Protein AF-A0A6A3I596-F1 (afdb_monomer_lite)

Structure (mmCIF, N/CA/C/O backbone):
data_AF-A0A6A3I596-F1
#
_entry.id   AF-A0A6A3I596-F1
#
loop_
_atom_site.group_PDB
_atom_site.id
_atom_site.type_symbol
_atom_site.label_atom_id
_atom_site.label_alt_id
_atom_site.label_comp_id
_atom_site.label_asym_id
_atom_site.label_entity_id
_atom_site.label_seq_id
_atom_site.pdbx_PDB_ins_code
_atom_site.Cartn_x
_atom_site.Cartn_y
_atom_site.Cartn_z
_atom_site.occupancy
_atom_site.B_iso_or_equiv
_atom_site.auth_seq_id
_atom_site.auth_comp_id
_atom_site.auth_asym_id
_atom_site.auth_atom_id
_atom_site.pdbx_PDB_model_num
ATOM 1 N N . MET A 1 1 ? -10.493 20.177 -11.481 1.00 39.75 1 MET A N 1
ATOM 2 C CA . MET A 1 1 ? -9.994 21.539 -11.191 1.00 39.75 1 MET A CA 1
ATOM 3 C C . MET A 1 1 ? -8.833 21.394 -10.221 1.00 39.75 1 MET A C 1
ATOM 5 O O . MET A 1 1 ? -8.960 20.540 -9.349 1.00 39.75 1 MET A O 1
ATOM 9 N N . LEU A 1 2 ? -7.766 22.188 -10.396 1.00 19.58 2 LEU A N 1
ATOM 10 C CA . LEU A 1 2 ? -6.350 21.933 -10.043 1.00 19.58 2 LEU A CA 1
ATOM 11 C C . LEU A 1 2 ? -5.710 21.077 -11.149 1.00 19.58 2 LEU A C 1
ATOM 13 O O . LEU A 1 2 ? -6.009 19.893 -11.239 1.00 19.58 2 LEU A O 1
ATOM 17 N N . ASP A 1 3 ? -4.981 21.589 -12.137 1.00 32.84 3 ASP A N 1
ATOM 18 C CA . ASP A 1 3 ? -4.083 22.749 -12.227 1.00 32.84 3 ASP A CA 1
ATOM 19 C C . ASP A 1 3 ? -2.980 22.724 -11.166 1.00 32.84 3 ASP A C 1
ATOM 21 O O . ASP A 1 3 ? -3.210 23.076 -10.010 1.00 32.84 3 ASP A O 1
ATOM 25 N N . ASN A 1 4 ? -1.809 22.215 -11.558 1.00 25.02 4 ASN A N 1
ATOM 26 C CA . ASN A 1 4 ? -0.522 22.675 -11.057 1.00 25.02 4 ASN A CA 1
ATOM 27 C C . ASN A 1 4 ? 0.618 22.179 -11.949 1.00 25.02 4 ASN A C 1
ATOM 29 O O . ASN A 1 4 ? 0.696 21.012 -12.331 1.00 25.02 4 ASN A O 1
ATOM 33 N N . ALA A 1 5 ? 1.463 23.150 -12.270 1.00 28.17 5 ALA A N 1
ATOM 34 C CA . ALA A 1 5 ? 2.497 23.163 -13.277 1.00 28.17 5 ALA A CA 1
ATOM 35 C C . ALA A 1 5 ? 3.575 22.078 -13.134 1.00 28.17 5 ALA A C 1
ATOM 37 O O . ALA A 1 5 ? 4.049 21.744 -12.048 1.00 28.17 5 ALA A O 1
ATOM 38 N N . LEU A 1 6 ? 3.997 21.632 -14.314 1.00 29.61 6 LEU A N 1
ATOM 39 C CA . LEU A 1 6 ? 5.248 20.973 -14.650 1.00 29.61 6 LEU A CA 1
ATOM 40 C C . LEU A 1 6 ? 6.437 21.639 -13.919 1.00 29.61 6 LEU A C 1
ATOM 42 O O . LEU A 1 6 ? 6.770 22.786 -14.203 1.00 29.61 6 LEU A O 1
ATOM 46 N N . TYR A 1 7 ? 7.111 20.922 -13.019 1.00 33.03 7 TYR A N 1
ATOM 47 C CA . TYR A 1 7 ? 8.451 21.291 -12.536 1.00 33.03 7 TYR A CA 1
ATOM 48 C C . TYR A 1 7 ? 9.482 20.278 -13.047 1.00 33.03 7 TYR A C 1
ATOM 50 O O . TYR A 1 7 ? 10.206 19.640 -12.290 1.00 33.03 7 TYR A O 1
ATOM 58 N N . GLY A 1 8 ? 9.565 20.150 -14.371 1.00 32.16 8 GLY A N 1
ATOM 59 C CA . GLY A 1 8 ? 10.804 19.740 -15.022 1.00 32.16 8 GLY A CA 1
ATOM 60 C C . GLY A 1 8 ? 11.649 20.993 -15.223 1.00 32.16 8 GLY A C 1
ATOM 61 O O . GLY A 1 8 ? 11.139 21.990 -15.725 1.00 32.16 8 GLY A O 1
ATOM 62 N N . PHE A 1 9 ? 12.916 20.985 -14.808 1.00 34.12 9 PHE A N 1
ATOM 63 C CA . PHE A 1 9 ? 13.843 22.074 -15.121 1.00 34.12 9 PHE A CA 1
ATOM 64 C C . PHE A 1 9 ? 14.001 22.174 -16.645 1.00 34.12 9 PHE A C 1
ATOM 66 O O . PHE A 1 9 ? 14.855 21.511 -17.231 1.00 34.12 9 PHE A O 1
ATOM 73 N N . THR A 1 10 ? 13.197 23.009 -17.298 1.00 33.25 10 THR A N 1
ATOM 74 C CA . THR A 1 10 ? 13.440 23.438 -18.671 1.00 33.25 10 THR A CA 1
ATOM 75 C C . THR A 1 10 ? 14.688 24.311 -18.658 1.00 33.25 10 THR A C 1
ATOM 77 O O . THR A 1 10 ? 14.681 25.450 -18.190 1.00 33.25 10 THR A O 1
ATOM 80 N N . ARG A 1 11 ? 15.809 23.780 -19.157 1.00 32.94 11 ARG A N 1
ATOM 81 C CA . ARG A 1 11 ? 16.914 24.644 -19.579 1.00 32.94 11 ARG A CA 1
ATOM 82 C C . ARG A 1 11 ? 16.413 25.457 -20.768 1.00 32.94 11 ARG A C 1
ATOM 84 O O . ARG A 1 11 ? 16.289 24.928 -21.866 1.00 32.94 11 ARG A O 1
ATOM 91 N N . ILE A 1 12 ? 16.121 26.733 -20.536 1.00 33.78 12 ILE A N 1
ATOM 92 C CA . ILE A 1 12 ? 15.892 27.702 -21.607 1.00 33.78 12 ILE A CA 1
ATOM 93 C C . ILE A 1 12 ? 17.253 27.941 -22.285 1.00 33.78 12 ILE A C 1
ATOM 95 O O . ILE A 1 12 ? 18.202 28.311 -21.584 1.00 33.78 12 ILE A O 1
ATOM 99 N N . PRO A 1 13 ? 17.404 27.711 -23.603 1.00 33.91 13 PRO A N 1
ATOM 100 C CA . PRO A 1 13 ? 18.637 28.051 -24.304 1.00 33.91 13 PRO A CA 1
ATOM 101 C C . PRO A 1 13 ? 18.866 29.563 -24.233 1.00 33.91 13 PRO A C 1
ATOM 103 O O . PRO A 1 13 ? 17.928 30.342 -24.404 1.00 33.91 13 PRO A O 1
ATOM 106 N N . GLN A 1 14 ? 20.105 29.994 -23.986 1.00 34.47 14 GLN A N 1
ATOM 107 C CA . GLN A 1 14 ? 20.455 31.407 -24.121 1.00 34.47 14 GLN A CA 1
ATOM 108 C C . GLN A 1 14 ? 20.353 31.794 -25.598 1.00 34.47 14 GLN A C 1
ATOM 110 O O . GLN A 1 14 ? 21.086 31.265 -26.431 1.00 34.47 14 GLN A O 1
ATOM 115 N N . LEU A 1 15 ? 19.418 32.689 -25.913 1.00 38.56 15 LEU A N 1
ATOM 116 C CA . LEU A 1 15 ? 19.277 33.268 -27.240 1.00 38.56 15 LEU A CA 1
ATOM 117 C C . LEU A 1 15 ? 20.378 34.325 -27.417 1.00 38.56 15 LEU A C 1
ATOM 119 O O . LEU A 1 15 ? 20.321 35.396 -26.813 1.00 38.56 15 LEU A O 1
ATOM 123 N N . GLU A 1 16 ? 21.402 34.018 -28.210 1.00 38.38 16 GLU A N 1
ATOM 124 C CA . GLU A 1 16 ? 22.318 35.038 -28.715 1.00 38.38 16 GLU A CA 1
ATOM 125 C C . GLU A 1 16 ? 21.589 35.913 -29.747 1.00 38.38 16 GLU A C 1
ATOM 127 O O . GLU A 1 16 ? 21.100 35.413 -30.758 1.00 38.38 16 GLU A O 1
ATOM 132 N N . GLY A 1 17 ? 21.579 37.227 -29.502 1.00 32.94 17 GLY A N 1
ATOM 133 C CA . GLY A 1 17 ? 21.397 38.254 -30.532 1.00 32.94 17 GLY A CA 1
ATOM 134 C C . GLY A 1 17 ? 20.005 38.885 -30.628 1.00 32.94 17 GLY A C 1
ATOM 135 O O . GLY A 1 17 ? 19.199 38.499 -31.466 1.00 32.94 17 GLY A O 1
ATOM 136 N N . ASP A 1 18 ? 19.771 39.939 -29.846 1.00 34.34 18 ASP A N 1
ATOM 137 C CA . ASP A 1 18 ? 18.806 41.003 -30.179 1.00 34.34 18 ASP A CA 1
ATOM 138 C C . ASP A 1 18 ? 19.428 41.898 -31.281 1.00 34.34 18 ASP A C 1
ATOM 140 O O . ASP A 1 18 ? 20.654 42.081 -31.251 1.00 34.34 18 ASP A O 1
ATOM 144 N N . PRO A 1 19 ? 18.670 42.517 -32.220 1.00 45.31 19 PRO A N 1
ATOM 145 C CA . PRO A 1 19 ? 17.751 43.585 -31.812 1.00 45.31 19 PRO A CA 1
ATOM 146 C C . PRO A 1 19 ? 16.490 43.830 -32.689 1.00 45.31 19 PRO A C 1
ATOM 148 O O . PRO A 1 19 ? 16.408 43.469 -33.861 1.00 45.31 19 PRO A O 1
ATOM 151 N N . VAL A 1 20 ? 15.602 44.661 -32.120 1.00 33.94 20 VAL A N 1
ATOM 152 C CA . VAL A 1 20 ? 14.623 45.593 -32.740 1.00 33.94 20 VAL A CA 1
ATOM 153 C C . VAL A 1 20 ? 13.136 45.217 -32.610 1.00 33.94 20 VAL A C 1
ATOM 155 O O . VAL A 1 20 ? 12.498 44.688 -33.514 1.00 33.94 20 VAL A O 1
ATOM 158 N N . LEU A 1 21 ? 12.576 45.649 -31.473 1.00 45.03 21 LEU A N 1
ATOM 159 C CA . LEU A 1 21 ? 11.320 46.405 -31.312 1.00 45.03 21 LEU A CA 1
ATOM 160 C C . LEU A 1 21 ? 10.378 46.469 -32.534 1.00 45.03 21 LEU A C 1
ATOM 162 O O . LEU A 1 21 ? 10.500 47.360 -33.378 1.00 45.03 21 LEU A O 1
ATOM 166 N N . LYS A 1 22 ? 9.316 45.657 -32.509 1.00 30.89 22 LYS A N 1
ATOM 167 C CA . LYS A 1 22 ? 7.981 46.060 -32.982 1.00 30.89 22 LYS A CA 1
ATOM 168 C C . LYS A 1 22 ? 6.923 45.615 -31.969 1.00 30.89 22 LYS A C 1
ATOM 170 O O . LYS A 1 22 ? 6.974 44.507 -31.453 1.00 30.89 22 LYS A O 1
ATOM 175 N N . GLN A 1 23 ? 6.028 46.545 -31.642 1.00 31.97 23 GLN A N 1
ATOM 176 C CA . GLN A 1 23 ? 4.904 46.391 -30.713 1.00 31.97 23 GLN A CA 1
ATOM 177 C C . GLN A 1 23 ? 3.909 45.303 -31.175 1.00 31.97 23 GLN A C 1
ATOM 179 O O . GLN A 1 23 ? 3.868 45.015 -32.371 1.00 31.97 23 GLN A O 1
ATOM 184 N N . PRO A 1 24 ? 3.118 44.713 -30.256 1.00 34.59 24 PRO A N 1
ATOM 185 C CA . PRO A 1 24 ? 2.294 43.539 -30.541 1.00 34.59 24 PRO A CA 1
ATOM 186 C C . PRO A 1 24 ? 0.967 43.892 -31.238 1.00 34.59 24 PRO A C 1
ATOM 188 O O . PRO A 1 24 ? 0.302 44.854 -30.854 1.00 34.59 24 PRO A O 1
ATOM 191 N N . ASP A 1 25 ? 0.567 43.074 -32.217 1.00 32.78 25 ASP A N 1
ATOM 192 C CA . ASP A 1 25 ? -0.811 43.001 -32.726 1.00 32.78 25 ASP A CA 1
ATOM 193 C C . ASP A 1 25 ? -1.730 42.346 -31.668 1.00 32.78 25 ASP A C 1
ATOM 195 O O . ASP A 1 25 ? -1.307 41.397 -31.001 1.00 32.78 25 ASP A O 1
ATOM 199 N N . PRO A 1 26 ? -2.988 42.795 -31.483 1.00 37.16 26 PRO A N 1
ATOM 200 C CA . PRO A 1 26 ? -3.820 42.386 -30.352 1.00 37.16 26 PRO A CA 1
ATOM 201 C C . PRO A 1 26 ? -4.719 41.167 -30.634 1.00 37.16 26 PRO A C 1
ATOM 203 O O . PRO A 1 26 ? -5.813 41.100 -30.085 1.00 37.16 26 PRO A O 1
ATOM 206 N N . GLU A 1 27 ? -4.296 40.200 -31.456 1.00 40.78 27 GLU A N 1
ATOM 207 C CA . GLU A 1 27 ? -5.083 38.975 -31.719 1.00 40.78 27 GLU A CA 1
ATOM 208 C C . GLU A 1 27 ? -4.232 37.698 -31.794 1.00 40.78 27 GLU A C 1
ATOM 210 O O . GLU A 1 27 ? -4.282 36.932 -32.755 1.00 40.78 27 GLU A O 1
ATOM 215 N N . THR A 1 28 ? -3.429 37.408 -30.771 1.00 33.81 28 THR A N 1
ATOM 216 C CA . THR A 1 28 ? -2.857 36.058 -30.637 1.00 33.81 28 THR A CA 1
ATOM 217 C C . THR A 1 28 ? -2.913 35.615 -29.184 1.00 33.81 28 THR A C 1
ATOM 219 O O . THR A 1 28 ? -2.111 36.039 -28.354 1.00 33.81 28 THR A O 1
ATOM 222 N N . SER A 1 29 ? -3.912 34.786 -28.868 1.00 34.47 29 SER A N 1
ATOM 223 C CA . SER A 1 29 ? -3.982 34.048 -27.604 1.00 34.47 29 SER A CA 1
ATOM 224 C C . SER A 1 29 ? -2.664 33.305 -27.347 1.00 34.47 29 SER A C 1
ATOM 226 O O . SER A 1 29 ? -2.142 32.682 -28.272 1.00 34.47 29 SER A O 1
ATOM 228 N N . PRO A 1 30 ? -2.140 33.297 -26.109 1.00 35.84 30 PRO A N 1
ATOM 229 C CA . PRO A 1 30 ? -0.895 32.617 -25.755 1.00 35.84 30 PRO A CA 1
ATOM 230 C C . PRO A 1 30 ? -1.104 31.117 -25.472 1.00 35.84 30 PRO A C 1
ATOM 232 O O . PRO A 1 30 ? -0.365 30.526 -24.690 1.00 35.84 30 PRO A O 1
ATOM 235 N N . ASP A 1 31 ? -2.100 30.493 -26.100 1.00 37.44 31 ASP A N 1
ATOM 236 C CA . ASP A 1 31 ? -2.417 29.079 -25.910 1.00 37.44 31 ASP A CA 1
ATOM 237 C C . ASP A 1 31 ? -1.840 28.270 -27.071 1.00 37.44 31 ASP A C 1
ATOM 239 O O . ASP A 1 31 ? -2.510 27.987 -28.062 1.00 37.44 31 ASP A O 1
ATOM 243 N N . LEU A 1 32 ? -0.567 27.897 -26.958 1.00 39.09 32 LEU A N 1
ATOM 244 C CA . LEU A 1 32 ? 0.044 26.893 -27.829 1.00 39.09 32 LEU A CA 1
ATOM 245 C C . LEU A 1 32 ? 0.627 25.759 -26.985 1.00 39.09 32 LEU A C 1
ATOM 247 O O . LEU A 1 32 ? 1.814 25.455 -27.045 1.00 39.09 32 LEU A O 1
ATOM 251 N N . ILE A 1 33 ? -0.240 25.091 -26.224 1.00 36.66 33 ILE A N 1
ATOM 252 C CA . ILE A 1 33 ? -0.166 23.630 -26.204 1.00 36.66 33 ILE A CA 1
ATOM 253 C C . ILE A 1 33 ? -0.908 23.207 -27.475 1.00 36.66 33 ILE A C 1
ATOM 255 O O . ILE A 1 33 ? -2.115 23.450 -27.559 1.00 36.66 33 ILE A O 1
ATOM 259 N N . PRO A 1 34 ? -0.232 22.649 -28.495 1.00 41.69 34 PRO A N 1
ATOM 260 C CA . PRO A 1 34 ? -0.924 22.103 -29.649 1.00 41.69 34 PRO A CA 1
ATOM 261 C C . PRO A 1 34 ? -1.994 21.121 -29.174 1.00 41.69 34 PRO A C 1
ATOM 263 O O . PRO A 1 34 ? -1.734 20.243 -28.350 1.00 41.69 34 PRO A O 1
ATOM 26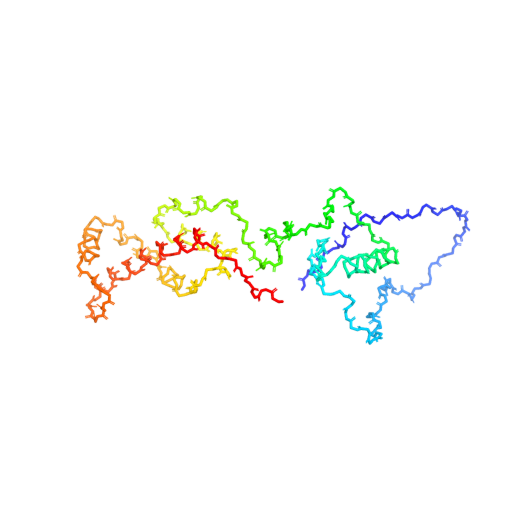6 N N . SER A 1 35 ? -3.209 21.336 -29.669 1.00 45.34 35 SER A N 1
ATOM 267 C CA . SER A 1 35 ? -4.392 20.525 -29.409 1.00 45.34 35 SER A CA 1
ATOM 268 C C . SER A 1 35 ? -4.068 19.063 -29.692 1.00 45.34 35 SER A C 1
ATOM 270 O O . SER A 1 35 ? -3.596 18.777 -30.785 1.00 45.34 35 SER A O 1
ATOM 272 N N . GLU A 1 36 ? -4.317 18.214 -28.693 1.00 47.12 36 GLU A N 1
ATOM 273 C CA . GLU A 1 36 ? -4.322 16.742 -28.674 1.00 47.12 36 GLU A CA 1
ATOM 274 C C . GLU A 1 36 ? -3.316 16.009 -29.595 1.00 47.12 36 GLU A C 1
ATOM 276 O O . GLU A 1 36 ? -3.357 16.146 -30.819 1.00 47.12 36 GLU A O 1
ATOM 281 N N . PRO A 1 37 ? -2.441 15.138 -29.048 1.00 51.31 37 PRO A N 1
ATOM 282 C CA . PRO A 1 37 ? -1.526 14.362 -29.878 1.00 51.31 37 PRO A CA 1
ATOM 283 C C . PRO A 1 37 ? -2.318 13.566 -30.922 1.00 51.31 37 PRO A C 1
ATOM 285 O O . PRO A 1 37 ? -3.263 12.854 -30.584 1.00 51.31 37 PRO A O 1
ATOM 288 N N . LYS A 1 38 ? -1.933 13.700 -32.200 1.00 48.50 38 LYS A N 1
ATOM 289 C CA . LYS A 1 38 ? -2.472 12.875 -33.286 1.00 48.50 38 LYS A CA 1
ATOM 290 C C . LYS A 1 38 ? -2.329 11.410 -32.885 1.00 48.50 38 LYS A C 1
ATOM 292 O O . LYS A 1 38 ? -1.208 10.936 -32.724 1.00 48.50 38 LYS A O 1
ATOM 297 N N . ASP A 1 39 ? -3.457 10.717 -32.757 1.00 48.12 39 ASP A N 1
ATOM 298 C CA . ASP A 1 39 ? -3.482 9.264 -32.627 1.00 48.12 39 ASP A CA 1
ATOM 299 C C . ASP A 1 39 ? -2.923 8.669 -33.925 1.00 48.12 39 ASP A C 1
ATOM 301 O O . ASP A 1 39 ? -3.575 8.664 -34.971 1.00 48.12 39 ASP A O 1
ATOM 305 N N . ASP A 1 40 ? -1.661 8.252 -33.882 1.00 61.50 40 ASP A N 1
ATOM 306 C CA . ASP A 1 40 ? -0.938 7.682 -35.015 1.00 61.50 40 ASP A CA 1
ATOM 307 C C . ASP A 1 40 ? -1.253 6.190 -35.212 1.00 61.50 40 ASP A C 1
ATOM 309 O O . ASP A 1 40 ? -0.601 5.510 -36.011 1.00 61.50 40 ASP A O 1
ATOM 313 N N . GLY A 1 41 ? -2.255 5.667 -34.493 1.00 49.72 41 GLY A N 1
ATOM 314 C CA . GLY A 1 41 ? -2.658 4.267 -34.544 1.00 49.72 41 GLY A CA 1
ATOM 315 C C . GLY A 1 41 ? -1.586 3.314 -34.014 1.00 49.72 41 GLY A C 1
ATOM 316 O O . GLY A 1 41 ? -1.760 2.090 -34.094 1.00 49.72 41 GLY A O 1
ATOM 317 N N . LYS A 1 42 ? -0.476 3.825 -33.460 1.00 52.12 42 LYS A N 1
ATOM 318 C CA . LYS A 1 42 ? 0.494 2.986 -32.766 1.00 52.12 42 LYS A CA 1
ATOM 319 C C . LYS A 1 42 ? -0.120 2.600 -31.431 1.00 52.12 42 LYS A C 1
ATOM 321 O O . LYS A 1 42 ? -0.501 3.440 -30.620 1.00 52.12 42 LYS A O 1
ATOM 326 N N . LYS A 1 43 ? -0.196 1.291 -31.170 1.00 45.81 43 LYS A N 1
ATOM 327 C CA . LYS A 1 43 ? -0.459 0.800 -29.811 1.00 45.81 43 LYS A CA 1
ATOM 328 C C . LYS A 1 43 ? 0.507 1.510 -28.872 1.00 45.81 43 LYS A C 1
ATOM 330 O O . LYS A 1 43 ? 1.686 1.584 -29.216 1.00 45.81 43 LYS A O 1
ATOM 335 N N . SER A 1 44 ? 0.003 1.992 -27.725 1.00 48.16 44 SER A N 1
ATOM 336 C CA . SER A 1 44 ? 0.820 2.615 -26.677 1.00 48.16 44 SER A CA 1
ATOM 337 C C . SER A 1 44 ? 2.160 1.899 -26.610 1.00 48.16 44 SER A C 1
ATOM 339 O O . SER A 1 44 ? 2.212 0.700 -26.320 1.00 48.16 44 SER A O 1
ATOM 341 N N . VAL A 1 45 ? 3.226 2.627 -26.948 1.00 45.16 45 VAL A N 1
ATOM 342 C CA . VAL A 1 45 ? 4.579 2.075 -27.125 1.00 45.16 45 VAL A CA 1
ATOM 343 C C . VAL A 1 45 ? 5.064 1.376 -25.855 1.00 45.16 45 VAL A C 1
ATOM 345 O O . VAL A 1 45 ? 6.022 0.608 -25.852 1.00 45.16 45 VAL A O 1
ATOM 348 N N . LEU A 1 46 ? 4.399 1.657 -24.740 1.00 48.22 46 LEU A N 1
ATOM 349 C CA . LEU A 1 46 ? 4.885 1.368 -23.426 1.00 48.22 46 LEU A CA 1
ATOM 350 C C . LEU A 1 46 ? 3.774 0.658 -22.656 1.00 48.22 46 LEU A C 1
ATOM 352 O O . LEU A 1 46 ? 2.831 1.274 -22.162 1.00 48.22 46 LEU A O 1
ATOM 356 N N . GLY A 1 47 ? 3.953 -0.647 -22.451 1.00 53.22 47 GLY A N 1
ATOM 357 C CA . GLY A 1 47 ? 3.442 -1.326 -21.258 1.00 53.22 47 GLY A CA 1
ATOM 358 C C . GLY A 1 47 ? 4.144 -0.798 -19.998 1.00 53.22 47 GLY A C 1
ATOM 359 O O . GLY A 1 47 ? 4.688 -1.583 -19.228 1.00 53.22 47 GLY A O 1
ATOM 360 N N . ARG A 1 48 ? 4.218 0.532 -19.846 1.00 61.66 48 ARG A N 1
ATOM 361 C CA . ARG A 1 48 ? 4.824 1.245 -18.721 1.00 61.66 48 ARG A CA 1
ATOM 362 C C . ARG A 1 48 ? 3.744 1.674 -17.754 1.00 61.66 48 ARG A C 1
ATOM 364 O O . ARG A 1 48 ? 2.614 1.965 -18.146 1.00 61.66 48 ARG A O 1
ATOM 371 N N . ARG A 1 49 ? 4.138 1.793 -16.496 1.00 65.44 49 ARG A N 1
ATOM 372 C CA . ARG A 1 49 ? 3.350 2.472 -15.471 1.00 65.44 49 ARG A CA 1
ATOM 373 C C . ARG A 1 49 ? 4.090 3.765 -15.153 1.00 65.44 49 ARG A C 1
ATOM 375 O O . ARG A 1 49 ? 5.302 3.740 -14.947 1.00 65.44 49 ARG A O 1
ATOM 382 N N . SER A 1 50 ? 3.379 4.884 -15.205 1.00 64.56 50 SER A N 1
ATOM 383 C CA . SER A 1 50 ? 3.934 6.201 -14.908 1.00 64.56 50 SER A CA 1
ATOM 384 C C . SER A 1 50 ? 3.048 6.900 -13.896 1.00 64.56 50 SER A C 1
ATOM 386 O O . SER A 1 50 ? 1.822 6.841 -14.002 1.00 64.56 50 SER A O 1
ATOM 388 N N . TYR A 1 51 ? 3.672 7.560 -12.931 1.00 70.19 51 TYR A N 1
ATOM 389 C CA . TYR A 1 51 ? 2.994 8.424 -11.981 1.00 70.19 51 TYR A CA 1
ATOM 390 C C . TYR A 1 51 ? 3.814 9.696 -11.850 1.00 70.19 51 TYR A C 1
ATOM 392 O O . TYR A 1 51 ? 4.881 9.686 -11.242 1.00 70.19 51 TYR A O 1
ATOM 400 N N . ILE A 1 52 ? 3.311 10.770 -12.459 1.00 82.19 52 ILE A N 1
ATOM 401 C CA . ILE A 1 52 ? 4.017 12.049 -12.568 1.00 82.19 52 ILE A CA 1
ATOM 402 C C . ILE A 1 52 ? 5.411 11.808 -13.182 1.00 82.19 52 ILE A C 1
ATOM 404 O O . ILE A 1 52 ? 5.486 11.442 -14.355 1.00 82.19 52 ILE A O 1
ATOM 408 N N . ASP A 1 53 ? 6.475 11.924 -12.389 1.00 83.75 53 ASP A N 1
ATOM 409 C CA . ASP A 1 53 ? 7.868 11.829 -12.833 1.00 83.75 53 ASP A CA 1
ATOM 410 C C . ASP A 1 53 ? 8.446 10.404 -12.737 1.00 83.75 53 ASP A C 1
ATOM 412 O O . ASP A 1 53 ? 9.503 10.119 -13.302 1.00 83.75 53 ASP A O 1
ATOM 416 N N . ASP A 1 54 ? 7.769 9.489 -12.036 1.00 83.19 54 ASP A N 1
ATOM 417 C CA . ASP A 1 54 ? 8.272 8.136 -11.805 1.00 83.19 54 ASP A CA 1
ATOM 418 C C . ASP A 1 54 ? 7.828 7.192 -12.929 1.00 83.19 54 ASP A C 1
ATOM 420 O O . ASP A 1 54 ? 6.637 6.893 -13.090 1.00 83.19 54 ASP A O 1
ATOM 4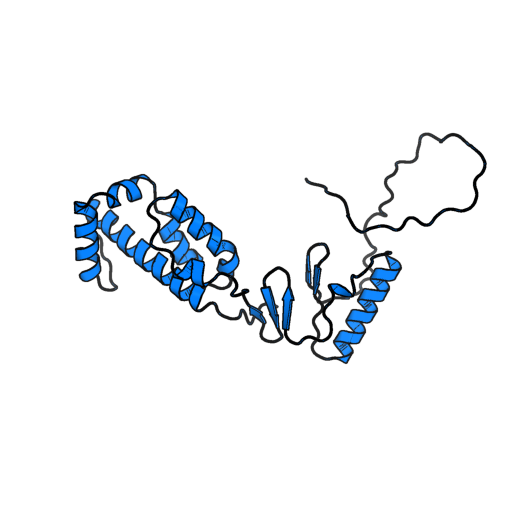24 N N . ILE A 1 55 ? 8.792 6.652 -13.679 1.00 87.19 55 ILE A N 1
ATOM 425 C CA . ILE A 1 55 ? 8.553 5.754 -14.817 1.00 87.19 55 ILE A CA 1
ATOM 426 C C . ILE A 1 55 ? 9.051 4.343 -14.498 1.00 87.19 55 ILE A C 1
ATOM 428 O O . ILE A 1 55 ? 10.223 4.140 -14.192 1.00 87.19 55 ILE A O 1
ATOM 432 N N . LEU A 1 56 ? 8.163 3.355 -14.631 1.00 87.31 56 LEU A N 1
ATOM 433 C CA . LEU A 1 56 ? 8.497 1.937 -14.547 1.00 87.31 56 LEU A CA 1
ATOM 434 C C . LEU A 1 56 ? 8.352 1.273 -15.918 1.00 87.31 56 LEU A C 1
ATOM 436 O O . LEU A 1 56 ? 7.250 1.213 -16.474 1.00 87.31 56 LEU A O 1
ATOM 440 N N . ILE A 1 57 ? 9.452 0.710 -16.419 1.00 85.75 57 ILE A N 1
ATOM 441 C CA . ILE A 1 57 ? 9.475 -0.144 -17.609 1.00 85.75 57 ILE A CA 1
ATOM 442 C C . ILE A 1 57 ? 9.713 -1.586 -17.168 1.00 85.75 57 ILE A C 1
ATOM 444 O O . ILE A 1 57 ? 10.683 -1.883 -16.476 1.00 85.75 57 ILE A O 1
ATOM 448 N N . THR A 1 58 ? 8.841 -2.489 -17.607 1.00 84.06 58 THR A N 1
ATOM 449 C CA . THR A 1 58 ? 9.018 -3.937 -17.458 1.00 84.06 58 THR A CA 1
ATOM 450 C C . THR A 1 58 ? 9.190 -4.581 -18.830 1.00 84.06 58 THR A C 1
ATOM 452 O O . THR A 1 58 ? 8.788 -4.006 -19.844 1.00 84.06 58 THR A O 1
ATOM 455 N N . ALA A 1 59 ? 9.792 -5.765 -18.890 1.00 84.44 59 ALA A N 1
ATOM 456 C CA . ALA A 1 59 ? 9.908 -6.562 -20.107 1.00 84.44 59 ALA A CA 1
ATOM 457 C C . ALA A 1 59 ? 10.088 -8.045 -19.757 1.00 84.44 59 ALA A C 1
ATOM 459 O O . ALA A 1 59 ? 10.495 -8.374 -18.647 1.00 84.44 59 ALA A O 1
ATOM 460 N N . GLU A 1 60 ? 9.788 -8.929 -20.710 1.00 83.31 60 GLU A N 1
ATOM 461 C CA . GLU A 1 60 ? 9.933 -10.386 -20.552 1.00 83.31 60 GLU A CA 1
ATOM 462 C C . GLU A 1 60 ? 11.335 -10.890 -20.936 1.00 83.31 60 GLU A C 1
ATOM 464 O O . GLU A 1 60 ? 11.717 -11.998 -20.572 1.00 83.31 60 GLU A O 1
ATOM 469 N N . SER A 1 61 ? 12.116 -10.077 -21.657 1.00 85.88 61 SER A N 1
ATOM 470 C CA . SER A 1 61 ? 13.504 -10.366 -22.020 1.00 85.88 61 SER A CA 1
ATOM 471 C C . SER A 1 61 ? 14.367 -9.108 -21.950 1.00 85.88 61 SER A C 1
ATOM 473 O O . SER A 1 61 ? 13.856 -7.984 -21.970 1.00 85.88 61 SER A O 1
ATOM 475 N N . TRP A 1 62 ? 15.685 -9.308 -21.900 1.00 86.00 62 TRP A N 1
ATOM 476 C CA . TRP A 1 62 ? 16.664 -8.224 -21.920 1.00 86.00 62 TRP A CA 1
ATOM 477 C C . TRP A 1 62 ? 16.560 -7.375 -23.191 1.00 86.00 62 TRP A C 1
ATOM 479 O O . TRP A 1 62 ? 16.462 -6.156 -23.105 1.00 86.00 62 TRP A O 1
ATOM 489 N N . ASP A 1 63 ? 16.470 -8.012 -24.359 1.00 90.25 63 ASP A N 1
ATOM 490 C CA . ASP A 1 63 ? 16.367 -7.300 -25.638 1.00 90.25 63 ASP A CA 1
ATOM 491 C C . ASP A 1 63 ? 15.087 -6.457 -25.708 1.00 90.25 63 ASP A C 1
ATOM 493 O O . ASP A 1 63 ? 15.101 -5.310 -26.153 1.00 90.25 63 ASP A O 1
ATOM 497 N N . HIS A 1 64 ? 13.967 -6.985 -25.200 1.00 86.25 64 HIS A N 1
ATOM 498 C CA . HIS A 1 64 ? 12.728 -6.216 -25.097 1.00 86.25 64 HIS A CA 1
ATOM 499 C C . HIS A 1 64 ? 12.847 -5.044 -24.117 1.00 86.25 64 HIS A C 1
ATOM 501 O O . HIS A 1 64 ? 12.233 -4.003 -24.357 1.00 86.25 64 HIS A O 1
ATOM 507 N N . LEU A 1 65 ? 13.609 -5.195 -23.030 1.00 86.50 65 LEU A N 1
ATOM 508 C CA . LEU A 1 65 ? 13.871 -4.106 -22.093 1.00 86.50 65 LEU A CA 1
ATOM 509 C C . LEU A 1 65 ? 14.684 -2.999 -22.766 1.00 86.50 65 LEU A C 1
ATOM 511 O O . LEU A 1 65 ? 14.264 -1.847 -22.713 1.00 86.50 65 LEU A O 1
ATOM 515 N N . CYS A 1 66 ? 15.791 -3.348 -23.427 1.00 88.38 66 CYS A N 1
ATOM 516 C CA . CYS A 1 66 ? 16.642 -2.402 -24.151 1.00 88.38 66 CYS A CA 1
ATOM 517 C C . CYS A 1 66 ? 15.843 -1.621 -25.198 1.00 88.38 66 CYS A C 1
ATOM 519 O O . CYS A 1 66 ? 15.818 -0.397 -25.134 1.00 88.38 66 CYS A O 1
ATOM 521 N N . ASN A 1 67 ? 15.079 -2.311 -26.049 1.00 89.00 67 ASN A N 1
ATOM 522 C CA . ASN A 1 67 ? 14.245 -1.663 -27.068 1.00 89.00 67 ASN A CA 1
ATOM 523 C C . ASN A 1 67 ? 13.215 -0.688 -26.462 1.00 89.00 67 ASN A C 1
ATOM 525 O O . ASN A 1 67 ? 12.950 0.376 -27.016 1.00 89.00 67 ASN A O 1
ATOM 529 N N . ARG A 1 68 ? 12.609 -1.035 -25.314 1.00 86.00 68 ARG A N 1
ATOM 530 C CA . ARG A 1 68 ? 11.655 -0.149 -24.616 1.00 86.00 68 ARG A CA 1
ATOM 531 C C . ARG A 1 68 ? 12.339 1.057 -23.979 1.00 86.00 68 ARG A C 1
ATOM 533 O O . ARG A 1 68 ? 11.743 2.129 -23.937 1.00 86.00 68 ARG A O 1
ATOM 540 N N . VAL A 1 69 ? 13.544 0.870 -23.446 1.00 89.00 69 VAL A N 1
ATOM 541 C CA . VAL A 1 69 ? 14.341 1.945 -22.848 1.00 89.00 69 VAL A CA 1
ATOM 542 C C . VAL A 1 69 ? 14.832 2.911 -23.920 1.00 89.00 69 VAL A C 1
ATOM 544 O O . VAL A 1 69 ? 14.697 4.111 -23.724 1.00 89.00 69 VAL A O 1
ATOM 547 N N . GLU A 1 70 ? 15.323 2.414 -25.054 1.00 91.06 70 GLU A N 1
ATOM 548 C CA . GLU A 1 70 ? 15.714 3.246 -26.200 1.00 91.06 70 GLU A CA 1
ATOM 549 C C . GLU A 1 70 ? 14.537 4.100 -26.677 1.00 91.06 70 GLU A C 1
ATOM 551 O O . GLU A 1 70 ? 14.635 5.323 -26.672 1.00 91.06 70 GLU A O 1
ATOM 556 N N . GLY A 1 71 ? 13.372 3.489 -26.920 1.00 89.56 71 GLY A N 1
ATOM 557 C CA . GLY A 1 71 ? 12.179 4.245 -27.307 1.00 89.56 71 GLY A CA 1
ATOM 558 C C . GLY A 1 71 ? 11.700 5.249 -26.247 1.00 89.56 71 GLY A C 1
ATOM 559 O O . GLY A 1 71 ? 11.136 6.283 -26.597 1.00 89.56 71 GLY A O 1
ATOM 560 N N . LEU A 1 72 ? 11.917 4.984 -24.950 1.00 87.38 72 LEU A N 1
ATOM 561 C CA . LEU A 1 72 ? 11.650 5.979 -23.904 1.00 87.38 72 LEU A CA 1
ATOM 562 C C . LEU A 1 72 ? 12.619 7.160 -24.013 1.00 87.38 72 LEU A C 1
ATOM 564 O O . LEU A 1 72 ? 12.182 8.302 -23.900 1.00 87.38 72 LEU A O 1
ATOM 568 N N . LEU A 1 73 ? 13.912 6.890 -24.189 1.00 89.00 73 LEU A N 1
ATOM 569 C CA . LEU A 1 73 ? 14.940 7.923 -24.275 1.00 89.00 73 LEU A CA 1
ATOM 570 C C . LEU A 1 73 ? 14.750 8.803 -25.513 1.00 89.00 73 LEU A C 1
ATOM 572 O O . LEU A 1 73 ? 14.876 10.016 -25.383 1.00 89.00 73 LEU A O 1
ATOM 576 N N . ASP A 1 74 ? 14.359 8.223 -26.648 1.00 91.31 74 ASP A N 1
ATOM 577 C CA . ASP A 1 74 ? 14.046 8.966 -27.875 1.00 91.31 74 ASP A CA 1
ATOM 578 C C . ASP A 1 74 ? 12.894 9.956 -27.655 1.00 91.31 74 ASP A C 1
ATOM 580 O O . ASP A 1 74 ? 12.992 11.128 -28.010 1.00 91.31 74 ASP A O 1
ATOM 584 N N . VAL A 1 75 ? 11.812 9.512 -27.004 1.00 88.38 75 VAL A N 1
ATOM 585 C CA . VAL A 1 75 ? 10.682 10.388 -26.652 1.00 88.38 75 VAL A CA 1
ATOM 586 C C . VAL A 1 75 ? 11.107 11.435 -25.622 1.00 88.38 75 VAL A C 1
ATOM 588 O O . VAL A 1 75 ? 10.678 12.584 -25.686 1.00 88.38 75 VAL A O 1
ATOM 591 N N . CYS A 1 76 ? 11.946 11.074 -24.651 1.00 88.44 76 CYS A N 1
ATOM 592 C CA . CYS A 1 76 ? 12.463 12.052 -23.703 1.00 88.44 76 CYS A CA 1
ATOM 593 C C . CYS A 1 76 ? 13.290 13.136 -24.405 1.00 88.44 76 CYS A C 1
ATOM 595 O O . CYS A 1 76 ? 13.116 14.307 -24.083 1.00 88.44 76 CYS A O 1
ATOM 597 N N . ASP A 1 77 ? 14.127 12.774 -25.374 1.00 90.62 77 ASP A N 1
ATOM 598 C CA . ASP A 1 77 ? 14.912 13.729 -26.159 1.00 90.62 77 ASP A CA 1
ATOM 599 C C . ASP A 1 77 ? 14.011 14.628 -27.023 1.00 90.62 77 ASP A C 1
ATOM 601 O O . ASP A 1 77 ? 14.102 15.854 -26.939 1.00 90.62 77 ASP A O 1
ATOM 605 N N . GLU A 1 78 ? 13.054 14.035 -27.749 1.00 93.00 78 GLU A N 1
ATOM 606 C CA . GLU A 1 78 ? 12.091 14.756 -28.597 1.00 93.00 78 GLU A CA 1
ATOM 607 C C . GLU A 1 78 ? 11.312 15.825 -27.814 1.00 93.00 78 GLU A C 1
ATOM 609 O O . GLU A 1 78 ? 11.101 16.939 -28.296 1.00 93.00 78 GLU A O 1
ATOM 614 N N . TRP A 1 79 ? 10.912 15.500 -26.584 1.00 91.56 79 TRP A N 1
ATOM 615 C CA . TRP A 1 79 ? 10.107 16.376 -25.732 1.00 91.56 79 TRP A CA 1
ATOM 616 C C . TRP A 1 79 ? 10.931 17.155 -24.697 1.00 91.56 79 TRP A C 1
ATOM 618 O O . TRP A 1 79 ? 10.356 17.793 -23.811 1.00 91.56 79 TRP A O 1
ATOM 628 N N . ASN A 1 80 ? 12.265 17.136 -24.803 1.00 91.50 80 ASN A N 1
ATOM 629 C CA . ASN A 1 80 ? 13.195 17.831 -23.907 1.00 91.50 80 ASN A CA 1
ATOM 630 C C . ASN A 1 80 ? 12.993 17.483 -22.411 1.00 91.50 80 ASN A C 1
ATOM 632 O O . ASN A 1 80 ? 13.074 18.336 -21.520 1.00 91.50 80 ASN A O 1
ATOM 636 N N . LEU A 1 81 ? 12.713 16.210 -22.129 1.00 89.31 81 LEU A N 1
ATOM 637 C CA . LEU A 1 81 ? 12.599 15.635 -20.793 1.00 89.31 81 LEU A CA 1
ATOM 638 C C . LEU A 1 81 ? 13.939 15.032 -20.362 1.00 89.31 81 LEU A C 1
ATOM 640 O O . LEU A 1 81 ? 14.546 14.228 -21.061 1.00 89.31 81 LEU A O 1
ATOM 644 N N . SER A 1 82 ? 14.391 15.379 -19.160 1.00 88.75 82 SER A N 1
ATOM 645 C CA . SER A 1 82 ? 15.632 14.843 -18.594 1.00 88.75 82 SER A CA 1
ATOM 646 C C . SER A 1 82 ? 15.359 13.710 -17.608 1.00 88.75 82 SER A C 1
ATOM 648 O O . SER A 1 82 ? 14.561 13.862 -16.685 1.00 88.75 82 SER A O 1
ATOM 650 N N . ILE A 1 83 ? 16.096 12.605 -17.737 1.00 87.81 83 ILE A N 1
ATOM 651 C CA . ILE A 1 83 ? 16.072 11.491 -16.780 1.00 87.81 83 ILE A CA 1
ATOM 652 C C . ILE A 1 83 ? 17.254 11.615 -15.812 1.00 87.81 83 ILE A C 1
ATOM 654 O O . ILE A 1 83 ? 18.409 11.771 -16.209 1.00 87.81 83 ILE A O 1
ATOM 658 N N . SER A 1 84 ? 16.987 11.515 -14.509 1.00 89.94 84 SER A N 1
ATOM 659 C CA . SER A 1 84 ? 18.044 11.517 -13.495 1.00 89.94 84 SER A CA 1
ATOM 660 C C . SER A 1 84 ? 18.753 10.163 -13.445 1.00 89.94 84 SER A C 1
ATOM 662 O O . SER A 1 84 ? 18.237 9.211 -12.862 1.00 89.94 84 SER A O 1
ATOM 664 N N . VAL A 1 85 ? 19.973 10.086 -13.984 1.00 84.00 85 VAL A N 1
ATOM 665 C CA . VAL A 1 85 ? 20.792 8.856 -13.967 1.00 84.00 85 VAL A CA 1
ATOM 666 C C . VAL A 1 85 ? 21.003 8.329 -12.542 1.00 84.00 85 VAL A C 1
ATOM 668 O O . VAL A 1 85 ? 20.904 7.132 -12.309 1.00 84.00 85 VAL A O 1
ATOM 671 N N . VAL A 1 86 ? 21.220 9.224 -11.571 1.00 86.44 86 VAL A N 1
ATOM 672 C CA . VAL A 1 86 ? 21.475 8.867 -10.162 1.00 86.44 86 VAL A CA 1
ATOM 673 C C . VAL A 1 86 ? 20.255 8.233 -9.484 1.00 86.44 86 VAL A C 1
ATOM 675 O O . VAL A 1 86 ? 20.414 7.404 -8.592 1.00 86.44 86 VAL A O 1
ATOM 678 N N . LYS A 1 87 ? 19.040 8.618 -9.890 1.00 84.44 87 LYS A N 1
ATOM 679 C CA . LYS A 1 87 ? 17.782 8.074 -9.349 1.00 84.44 87 LYS A CA 1
ATOM 680 C C . LYS A 1 87 ? 17.231 6.909 -10.177 1.00 84.44 87 LYS A C 1
ATOM 682 O O . LYS A 1 87 ? 16.215 6.332 -9.803 1.00 84.44 87 LYS A O 1
ATOM 687 N N . SER A 1 88 ? 17.873 6.586 -11.298 1.00 86.44 88 SER A N 1
ATOM 688 C CA . SER A 1 88 ? 17.412 5.550 -12.217 1.00 86.44 88 SER A CA 1
ATOM 689 C C . SER A 1 88 ? 18.030 4.202 -11.875 1.00 86.44 88 SER A C 1
ATOM 691 O O . SER A 1 88 ? 19.233 4.087 -11.644 1.00 86.44 88 SER A O 1
ATOM 693 N N . PHE A 1 89 ? 17.202 3.162 -11.895 1.00 86.25 89 PHE A N 1
ATOM 694 C CA . PHE A 1 89 ? 17.617 1.785 -11.665 1.00 86.25 89 PHE A CA 1
ATOM 695 C C . PHE A 1 89 ? 17.318 0.963 -12.914 1.00 86.25 89 PHE A C 1
ATOM 697 O O . PHE A 1 89 ? 16.177 0.902 -13.362 1.00 86.25 89 PHE A O 1
ATOM 704 N N . TRP A 1 90 ? 18.343 0.317 -13.464 1.00 84.56 90 TRP A N 1
ATOM 705 C CA . TRP A 1 90 ? 18.263 -0.395 -14.740 1.00 84.56 90 TRP A CA 1
ATOM 706 C C . TRP A 1 90 ? 18.547 -1.883 -14.546 1.00 84.56 90 TRP A C 1
ATOM 708 O O . TRP A 1 90 ? 19.387 -2.248 -13.720 1.00 84.56 90 TRP A O 1
ATOM 718 N N . GLY A 1 91 ? 17.857 -2.734 -15.311 1.00 83.62 91 GLY A N 1
ATOM 719 C CA . GLY A 1 91 ? 18.141 -4.172 -15.363 1.00 83.62 91 GLY A CA 1
ATOM 720 C C . GLY A 1 91 ? 17.995 -4.901 -14.025 1.00 83.62 91 GLY A C 1
ATOM 721 O O . GLY A 1 91 ? 18.785 -5.789 -13.719 1.00 83.62 91 GLY A O 1
ATOM 722 N N . LYS A 1 92 ? 17.045 -4.482 -13.186 1.00 85.19 92 LYS A N 1
ATOM 723 C CA . LYS A 1 92 ? 16.789 -5.088 -11.877 1.00 85.19 92 LYS A CA 1
ATOM 724 C C . LYS A 1 92 ? 15.610 -6.053 -11.957 1.00 85.19 92 LYS A C 1
ATOM 726 O O . LYS A 1 92 ? 14.555 -5.680 -12.457 1.00 85.19 92 LYS A O 1
ATOM 731 N N . ASP A 1 93 ? 15.762 -7.231 -11.357 1.00 83.00 93 ASP A N 1
ATOM 732 C CA . ASP A 1 93 ? 14.670 -8.209 -11.218 1.00 83.00 93 ASP A CA 1
ATOM 733 C C . ASP A 1 93 ? 13.579 -7.749 -10.233 1.00 83.00 93 ASP A C 1
ATOM 735 O O . ASP A 1 93 ? 12.431 -8.196 -10.299 1.00 83.00 93 ASP A O 1
ATOM 739 N N . GLN A 1 94 ? 13.941 -6.848 -9.311 1.00 83.31 94 GLN A N 1
ATOM 740 C CA . GLN A 1 94 ? 13.040 -6.222 -8.348 1.00 83.31 94 GLN A CA 1
ATOM 741 C C . GLN A 1 94 ? 13.417 -4.751 -8.129 1.00 83.31 94 GLN A C 1
ATOM 743 O O . GLN A 1 94 ? 14.591 -4.431 -7.926 1.00 83.31 94 GLN A O 1
ATOM 748 N N . VAL A 1 95 ? 12.422 -3.860 -8.125 1.00 85.62 95 VAL A N 1
ATOM 749 C CA . VAL A 1 95 ? 12.598 -2.414 -7.890 1.00 85.62 95 VAL A CA 1
ATOM 750 C C . VAL A 1 95 ? 11.565 -1.872 -6.907 1.00 85.62 95 VAL A C 1
ATOM 752 O O . VAL A 1 95 ? 10.438 -2.363 -6.848 1.00 85.62 95 VAL A O 1
ATOM 755 N N . GLU A 1 96 ? 11.934 -0.847 -6.134 1.00 85.25 96 GLU A N 1
ATOM 756 C CA . GLU A 1 96 ? 10.958 -0.049 -5.386 1.00 85.25 96 GLU A CA 1
ATOM 757 C C . GLU A 1 96 ? 10.326 0.989 -6.333 1.00 85.25 96 GLU A C 1
ATOM 759 O O . GLU A 1 96 ? 11.038 1.745 -6.988 1.00 85.25 96 GLU A O 1
ATOM 764 N N . TYR A 1 97 ? 8.995 1.023 -6.418 1.00 83.75 97 TYR A N 1
ATOM 765 C CA . TYR A 1 97 ? 8.227 1.949 -7.252 1.00 83.75 97 TYR A CA 1
ATOM 766 C C . TYR A 1 97 ? 6.951 2.380 -6.519 1.00 83.75 97 TYR A C 1
ATOM 768 O O . TYR A 1 97 ? 6.150 1.533 -6.115 1.00 83.75 97 TYR A O 1
ATOM 776 N N . LEU A 1 98 ? 6.769 3.691 -6.317 1.00 83.44 98 LEU A N 1
ATOM 777 C CA . LEU A 1 98 ? 5.625 4.289 -5.602 1.00 83.44 98 LEU A CA 1
ATOM 778 C C . LEU A 1 98 ? 5.349 3.645 -4.235 1.00 83.44 98 LEU A C 1
ATOM 780 O O . LEU A 1 98 ? 4.214 3.339 -3.872 1.00 83.44 98 LEU A O 1
ATOM 784 N N . GLY A 1 99 ? 6.421 3.387 -3.488 1.00 80.75 99 GLY A N 1
ATOM 785 C CA . GLY A 1 99 ? 6.341 2.760 -2.176 1.00 80.75 99 GLY A CA 1
ATOM 786 C C . GLY A 1 99 ? 6.019 1.267 -2.210 1.00 80.75 99 GLY A C 1
ATOM 787 O O . GLY A 1 99 ? 5.852 0.695 -1.145 1.00 80.75 99 GLY A O 1
ATOM 788 N N . HIS A 1 100 ? 5.952 0.614 -3.369 1.00 82.81 100 HIS A N 1
ATOM 789 C CA . HIS A 1 100 ? 5.790 -0.835 -3.501 1.00 82.81 100 HIS A CA 1
ATOM 790 C C . HIS A 1 100 ? 7.063 -1.490 -4.024 1.00 82.81 100 HIS A C 1
ATOM 792 O O . HIS A 1 100 ? 7.873 -0.840 -4.676 1.00 82.81 100 HIS A O 1
ATOM 798 N N . LYS A 1 101 ? 7.226 -2.789 -3.785 1.00 84.25 101 LYS A N 1
ATOM 799 C CA . LYS A 1 101 ? 8.244 -3.592 -4.462 1.00 84.25 101 LYS A CA 1
ATOM 800 C C . LYS A 1 101 ? 7.606 -4.266 -5.671 1.0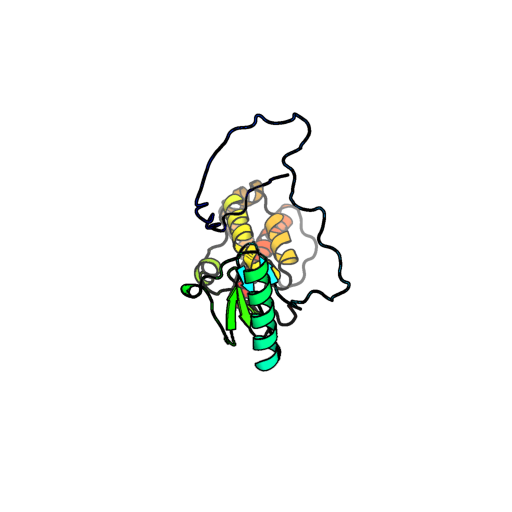0 84.25 101 LYS A C 1
ATOM 802 O O . LYS A 1 101 ? 6.596 -4.951 -5.535 1.00 84.25 101 LYS A O 1
ATOM 807 N N . VAL A 1 102 ? 8.172 -4.059 -6.851 1.00 83.50 102 VAL A N 1
ATOM 808 C CA . VAL A 1 102 ? 7.693 -4.653 -8.102 1.00 83.50 102 VAL A CA 1
ATOM 809 C C . VAL A 1 102 ? 8.715 -5.669 -8.579 1.00 83.50 102 VAL A C 1
ATOM 811 O O . VAL A 1 102 ? 9.898 -5.342 -8.667 1.00 83.50 102 VAL A O 1
ATOM 814 N N . SER A 1 103 ? 8.268 -6.885 -8.881 1.00 84.38 103 SER A N 1
ATOM 815 C CA . SER A 1 103 ? 9.098 -7.950 -9.451 1.00 84.38 103 SER A CA 1
ATOM 816 C C . SER A 1 103 ? 8.325 -8.753 -10.500 1.00 84.38 103 SER A C 1
ATOM 818 O O . SER A 1 103 ? 7.124 -8.554 -10.698 1.00 84.38 103 SER A O 1
ATOM 820 N N . SER A 1 104 ? 8.994 -9.714 -11.140 1.00 79.12 104 SER A N 1
ATOM 821 C CA . SER A 1 104 ? 8.346 -10.705 -12.014 1.00 79.12 104 SER A CA 1
ATOM 822 C C . SER A 1 104 ? 7.281 -11.551 -11.299 1.00 79.12 104 SER A C 1
ATOM 824 O O . SER A 1 104 ? 6.379 -12.077 -11.948 1.00 79.12 104 SER A O 1
ATOM 826 N N . HIS A 1 105 ? 7.346 -11.660 -9.968 1.00 78.19 105 HIS A N 1
ATOM 827 C CA . HIS A 1 105 ? 6.375 -12.401 -9.161 1.00 78.19 105 HIS A CA 1
ATOM 828 C C . HIS A 1 105 ? 5.105 -11.592 -8.865 1.00 78.19 105 HIS A C 1
ATOM 830 O O . HIS A 1 105 ? 4.094 -12.177 -8.468 1.00 78.19 105 HIS A O 1
ATOM 836 N N . GLY A 1 106 ? 5.143 -10.270 -9.053 1.00 77.12 106 GLY A N 1
ATOM 837 C CA . GLY A 1 106 ? 4.009 -9.378 -8.843 1.00 77.12 106 GLY A CA 1
ATOM 838 C C . GLY A 1 106 ? 4.348 -8.136 -8.023 1.00 77.12 106 GLY A C 1
ATOM 839 O O . GLY A 1 106 ? 5.498 -7.698 -7.943 1.00 77.12 106 GLY A O 1
ATOM 840 N N . LEU A 1 107 ? 3.304 -7.551 -7.434 1.00 81.56 107 LEU A N 1
ATOM 841 C CA . LEU A 1 107 ? 3.400 -6.371 -6.581 1.00 81.56 107 LEU A CA 1
ATOM 842 C C . LEU A 1 107 ? 3.439 -6.783 -5.108 1.00 81.56 107 LEU A C 1
ATOM 844 O O . LEU A 1 107 ? 2.568 -7.513 -4.633 1.00 81.56 107 LEU A O 1
ATOM 848 N N . GLU A 1 108 ? 4.402 -6.250 -4.374 1.00 81.75 108 GLU A N 1
ATOM 849 C CA . GLU A 1 108 ? 4.599 -6.471 -2.946 1.00 81.75 108 GLU A CA 1
ATOM 850 C C . GLU A 1 108 ? 4.477 -5.150 -2.180 1.00 81.75 108 GLU A C 1
ATOM 852 O O . GLU A 1 108 ? 4.943 -4.093 -2.623 1.00 81.75 108 GLU A O 1
ATOM 857 N N . ALA A 1 109 ? 3.852 -5.197 -1.005 1.00 79.69 109 ALA A N 1
ATOM 858 C CA . ALA A 1 109 ? 3.880 -4.081 -0.070 1.00 79.69 109 ALA A CA 1
ATOM 859 C C . ALA A 1 109 ? 5.305 -3.895 0.476 1.00 79.69 109 ALA A C 1
ATOM 861 O O . ALA A 1 109 ? 6.025 -4.872 0.696 1.00 79.69 109 ALA A O 1
ATOM 862 N N . ASN A 1 110 ? 5.732 -2.651 0.704 1.00 73.06 110 ASN A N 1
ATOM 863 C CA . ASN A 1 110 ? 7.015 -2.427 1.364 1.00 73.06 110 ASN A CA 1
ATOM 864 C C . ASN A 1 110 ? 6.866 -2.757 2.860 1.00 73.06 110 ASN A C 1
ATOM 866 O O . ASN A 1 110 ? 6.004 -2.169 3.506 1.00 73.06 110 ASN A O 1
ATOM 870 N N . PRO A 1 111 ? 7.674 -3.671 3.430 1.00 64.31 111 PRO A N 1
ATOM 871 C CA . PRO A 1 111 ? 7.531 -4.079 4.828 1.00 64.31 111 PRO A CA 1
ATOM 872 C C . PRO A 1 111 ? 7.993 -3.025 5.844 1.00 64.31 111 PRO A C 1
ATOM 874 O O . PRO A 1 111 ? 7.918 -3.277 7.048 1.00 64.31 111 PRO A O 1
ATOM 877 N N . LYS A 1 112 ? 8.501 -1.870 5.388 1.00 63.62 112 LYS A N 1
ATOM 878 C CA . LYS A 1 112 ? 8.847 -0.747 6.264 1.00 63.62 112 LYS A CA 1
ATOM 879 C C . LYS A 1 112 ? 7.587 -0.368 7.060 1.00 63.62 112 LYS A C 1
ATOM 881 O O . LYS A 1 112 ? 6.575 0.002 6.481 1.00 63.62 112 LYS A O 1
ATOM 886 N N . ASP A 1 113 ? 7.663 -0.535 8.379 1.00 65.19 113 ASP A N 1
ATOM 887 C CA . ASP A 1 113 ? 6.636 -0.194 9.379 1.00 65.19 113 ASP A CA 1
ATOM 888 C C . ASP A 1 113 ? 5.501 -1.208 9.628 1.00 65.19 113 ASP A C 1
ATOM 890 O O . ASP A 1 113 ? 4.540 -0.893 10.335 1.00 65.19 113 ASP A O 1
ATOM 894 N N . LEU A 1 114 ? 5.616 -2.460 9.161 1.00 75.88 114 LEU A N 1
ATOM 895 C CA . LEU A 1 114 ? 4.624 -3.496 9.502 1.00 75.88 114 LEU A CA 1
ATOM 896 C C . LEU A 1 114 ? 4.587 -3.820 11.005 1.00 75.88 114 LEU A C 1
ATOM 898 O O . LEU A 1 114 ? 3.501 -3.978 11.560 1.00 75.88 114 LEU A O 1
ATOM 902 N N . SER A 1 115 ? 5.742 -3.863 11.679 1.00 75.69 115 SER A N 1
ATOM 903 C CA . SER A 1 115 ? 5.819 -4.156 13.121 1.00 75.69 115 SER A CA 1
ATOM 904 C C . SER A 1 115 ? 5.044 -3.139 13.963 1.00 75.69 115 SER A C 1
ATOM 906 O O . SER A 1 115 ? 4.305 -3.500 14.876 1.00 75.69 115 SER A O 1
ATOM 908 N N . ALA A 1 116 ? 5.128 -1.859 13.591 1.00 81.56 116 ALA A N 1
ATOM 909 C CA . ALA A 1 116 ? 4.394 -0.794 14.258 1.00 81.56 116 ALA A CA 1
ATOM 910 C C . ALA A 1 116 ? 2.873 -1.000 14.172 1.00 81.56 116 ALA A C 1
ATOM 912 O O . ALA A 1 116 ? 2.169 -0.639 15.106 1.00 81.56 116 ALA A O 1
ATOM 913 N N . LEU A 1 117 ? 2.357 -1.610 13.097 1.00 82.38 117 LEU A N 1
ATOM 914 C CA . LEU A 1 117 ? 0.934 -1.939 12.955 1.00 82.38 117 LEU A CA 1
ATOM 915 C C . LEU A 1 117 ? 0.552 -3.228 13.697 1.00 82.38 117 LEU A C 1
ATOM 917 O O . LEU A 1 117 ? -0.528 -3.302 14.293 1.00 82.38 117 LEU A O 1
ATOM 921 N N . THR A 1 118 ? 1.424 -4.239 13.691 1.00 84.00 118 THR A N 1
ATOM 922 C CA . THR A 1 118 ? 1.168 -5.537 14.339 1.00 84.00 118 THR A CA 1
ATOM 923 C C . THR A 1 118 ? 1.278 -5.489 15.858 1.00 84.00 118 THR A C 1
ATOM 925 O O . THR A 1 118 ? 0.703 -6.347 16.528 1.00 84.00 118 THR A O 1
ATOM 928 N N . ASP A 1 119 ? 1.917 -4.470 16.424 1.00 87.25 119 ASP A N 1
ATOM 929 C CA . ASP A 1 119 ? 2.089 -4.347 17.876 1.00 87.25 119 ASP A CA 1
ATOM 930 C C . ASP A 1 119 ? 1.044 -3.422 18.524 1.00 87.25 119 ASP A C 1
ATOM 932 O O . ASP A 1 119 ? 0.908 -3.392 19.748 1.00 87.25 119 ASP A O 1
ATOM 936 N N . LEU A 1 120 ? 0.228 -2.720 17.725 1.00 89.25 120 LEU A N 1
ATOM 937 C CA . LEU A 1 120 ? -0.784 -1.796 18.246 1.00 89.25 120 LEU A CA 1
ATOM 938 C C . LEU A 1 120 ? -1.826 -2.507 19.126 1.00 89.25 120 LEU A C 1
ATOM 940 O O . LEU A 1 120 ? -2.431 -3.494 18.688 1.00 89.25 120 LEU A O 1
ATOM 944 N N . PRO A 1 121 ? -2.109 -2.004 20.341 1.00 91.44 121 PRO A N 1
ATOM 945 C CA . PRO A 1 121 ? -3.227 -2.499 21.131 1.00 91.44 121 PRO A CA 1
ATOM 946 C C . PRO A 1 121 ? -4.556 -2.127 20.464 1.00 91.44 121 PRO A C 1
ATOM 948 O O . PRO A 1 121 ? -4.620 -1.237 19.613 1.00 91.44 121 PRO A O 1
ATOM 951 N N . PHE A 1 122 ? -5.640 -2.786 20.881 1.00 91.06 122 PHE A N 1
ATOM 952 C CA . PHE A 1 122 ? -6.975 -2.421 20.414 1.00 91.06 122 PHE A CA 1
ATOM 953 C C . PHE A 1 122 ? -7.263 -0.937 20.741 1.00 91.06 122 PHE A C 1
ATOM 955 O O . PHE A 1 122 ? -7.073 -0.531 21.893 1.00 91.06 122 PHE A O 1
ATOM 962 N N . PRO A 1 123 ? -7.712 -0.119 19.770 1.00 92.00 123 PRO A N 1
ATOM 963 C CA . PRO A 1 123 ? -7.934 1.308 19.972 1.00 92.00 123 PRO A CA 1
ATOM 964 C C . PRO A 1 123 ? -8.904 1.609 21.120 1.00 92.00 123 PRO A C 1
ATOM 966 O O . PRO A 1 123 ? -9.974 1.017 21.211 1.00 92.00 123 PRO A O 1
ATOM 969 N N . GLY A 1 124 ? -8.556 2.568 21.983 1.00 89.88 124 GLY A N 1
ATOM 970 C CA . GLY A 1 124 ? -9.405 2.988 23.110 1.00 89.88 124 GLY A CA 1
ATOM 971 C C . GLY A 1 124 ? -10.459 4.046 22.762 1.00 89.88 124 GLY A C 1
ATOM 972 O O . GLY A 1 124 ? -11.247 4.434 23.620 1.00 89.88 124 GLY A O 1
ATOM 973 N N . SER A 1 125 ? -10.469 4.553 21.527 1.00 92.12 125 SER A N 1
ATOM 974 C CA . SER A 1 125 ? -11.390 5.600 21.078 1.00 92.12 125 SER A CA 1
ATOM 975 C C . SER A 1 125 ? -11.723 5.461 19.595 1.00 92.12 125 SER A C 1
ATOM 977 O O . SER A 1 125 ? -10.958 4.868 18.829 1.00 92.12 125 SER A O 1
ATOM 979 N N . LEU A 1 126 ? -12.835 6.073 19.172 1.00 92.62 126 LEU A N 1
ATOM 980 C CA . LEU A 1 126 ? -13.238 6.092 17.763 1.00 92.62 126 LEU A CA 1
ATOM 981 C C . LEU A 1 126 ? -12.174 6.758 16.882 1.00 92.62 126 LEU A C 1
ATOM 983 O O . LEU A 1 126 ? -11.838 6.238 15.824 1.00 92.62 126 LEU A O 1
ATOM 987 N N . ARG A 1 127 ? -11.584 7.862 17.351 1.00 92.88 127 ARG A N 1
ATOM 988 C CA . ARG A 1 127 ? -10.501 8.554 16.642 1.00 92.88 127 ARG A CA 1
ATOM 989 C C . ARG A 1 127 ? -9.279 7.654 16.447 1.00 92.88 127 ARG A C 1
ATOM 991 O O . ARG A 1 127 ? -8.713 7.622 15.360 1.00 92.88 127 ARG A O 1
ATOM 998 N N . ALA A 1 128 ? -8.882 6.910 17.481 1.00 93.06 128 ALA A N 1
ATOM 999 C CA . ALA A 1 128 ? -7.773 5.964 17.374 1.00 93.06 128 ALA A CA 1
ATOM 1000 C C . ALA A 1 128 ? -8.109 4.807 16.413 1.00 93.06 128 ALA A C 1
ATOM 1002 O O . ALA A 1 128 ? -7.254 4.400 15.630 1.00 93.06 128 ALA A O 1
ATOM 1003 N N . MET A 1 129 ? -9.360 4.332 16.407 1.00 94.44 129 MET A N 1
ATOM 1004 C CA . MET A 1 129 ? -9.829 3.311 15.462 1.00 94.44 129 MET A CA 1
ATOM 1005 C C . MET A 1 129 ? -9.795 3.802 14.011 1.00 94.44 129 MET A C 1
ATOM 1007 O O . MET A 1 129 ? -9.292 3.108 13.132 1.00 94.44 129 MET A O 1
ATOM 1011 N N . GLN A 1 130 ? -10.268 5.020 13.754 1.00 93.19 130 GLN A N 1
ATOM 1012 C CA . GLN A 1 130 ? -10.206 5.635 12.427 1.00 93.19 130 GLN A CA 1
ATOM 1013 C C . GLN A 1 130 ? -8.760 5.851 11.971 1.00 93.19 130 GLN A C 1
ATOM 1015 O O . GLN A 1 130 ? -8.446 5.601 10.811 1.00 93.19 130 GLN A O 1
ATOM 1020 N N . SER A 1 131 ? -7.872 6.256 12.884 1.00 92.62 131 SER A N 1
ATOM 1021 C CA . SER A 1 131 ? -6.442 6.387 12.599 1.00 92.62 131 SER A CA 1
ATOM 1022 C C . SER A 1 131 ? -5.813 5.049 12.203 1.00 92.62 131 SER A C 1
ATOM 1024 O O . SER A 1 131 ? -5.042 5.013 11.249 1.00 92.62 131 SER A O 1
ATOM 1026 N N . PHE A 1 132 ? -6.162 3.960 12.896 1.00 91.75 132 PHE A N 1
ATOM 1027 C CA . PHE A 1 132 ? -5.719 2.607 12.553 1.00 91.75 132 PHE A CA 1
ATOM 1028 C C . PHE A 1 132 ? -6.246 2.156 11.183 1.00 91.75 132 PHE A C 1
ATOM 1030 O O . PHE A 1 132 ? -5.490 1.660 10.354 1.00 91.75 132 PHE A O 1
ATOM 1037 N N . LEU A 1 133 ? -7.535 2.361 10.896 1.00 92.19 133 LEU A N 1
ATOM 1038 C CA . LEU A 1 133 ? -8.098 2.016 9.585 1.00 92.19 133 LEU A CA 1
ATOM 1039 C C . LEU A 1 133 ? -7.458 2.840 8.459 1.00 92.19 133 LEU A C 1
ATOM 1041 O O . LEU A 1 133 ? -7.153 2.297 7.398 1.00 92.19 133 LEU A O 1
ATOM 1045 N N . GLY A 1 134 ? -7.190 4.123 8.712 1.00 90.94 134 GLY A N 1
ATOM 1046 C CA . GLY A 1 134 ? -6.484 5.006 7.788 1.00 90.94 134 GLY A CA 1
ATOM 1047 C C . GLY A 1 134 ? -5.060 4.537 7.487 1.00 90.94 134 GLY A C 1
ATOM 1048 O O . GLY A 1 134 ? -4.661 4.530 6.323 1.00 90.94 134 GLY A O 1
ATOM 1049 N N . SER A 1 135 ? -4.311 4.074 8.495 1.00 87.88 135 SER A N 1
ATOM 1050 C CA . SER A 1 135 ? -2.957 3.542 8.284 1.00 87.88 135 SER A CA 1
ATOM 1051 C C . SER A 1 135 ? -2.950 2.221 7.508 1.00 87.88 135 SER A C 1
ATOM 1053 O O . SER A 1 135 ? -1.984 1.925 6.809 1.00 87.88 135 SER A O 1
ATOM 1055 N N . LEU A 1 136 ? -4.041 1.451 7.560 1.00 87.75 136 LEU A N 1
ATOM 1056 C CA . LEU A 1 136 ? -4.205 0.241 6.752 1.00 87.75 136 LEU A CA 1
ATOM 1057 C C . LEU A 1 136 ? -4.594 0.504 5.293 1.00 87.75 136 LEU A C 1
ATOM 1059 O O . LEU A 1 136 ? -4.534 -0.424 4.489 1.00 87.75 136 LEU A O 1
ATOM 1063 N N . ASN A 1 137 ? -4.957 1.732 4.913 1.00 85.62 137 ASN A N 1
ATOM 1064 C CA . ASN A 1 137 ? -5.450 2.013 3.562 1.00 85.62 137 ASN A CA 1
ATOM 1065 C C . ASN A 1 137 ? -4.426 1.647 2.469 1.00 85.62 137 ASN A C 1
ATOM 1067 O O . ASN A 1 137 ? -4.795 1.074 1.447 1.00 85.62 137 ASN A O 1
ATOM 1071 N N . TYR A 1 138 ? -3.131 1.880 2.716 1.00 83.06 138 TYR A N 1
ATOM 1072 C CA . TYR A 1 138 ? -2.046 1.460 1.816 1.00 83.06 138 TYR A CA 1
ATOM 1073 C C . TYR A 1 138 ? -1.987 -0.073 1.626 1.00 83.06 138 TYR A C 1
ATOM 1075 O O . TYR A 1 138 ? -1.721 -0.558 0.523 1.00 83.06 138 TYR A O 1
ATOM 1083 N N . TYR A 1 139 ? -2.282 -0.833 2.685 1.00 83.50 139 TYR A N 1
ATOM 1084 C CA . TYR A 1 139 ? -2.233 -2.298 2.709 1.00 83.50 139 TYR A CA 1
ATOM 1085 C C . TYR A 1 139 ? -3.545 -2.964 2.273 1.00 83.50 139 TYR A C 1
ATOM 1087 O O . TYR A 1 139 ? -3.548 -4.154 1.970 1.00 83.50 139 TYR A O 1
ATOM 1095 N N . SER A 1 140 ? -4.649 -2.214 2.207 1.00 85.81 140 SER A N 1
ATOM 1096 C CA . SER A 1 140 ? -6.005 -2.726 1.949 1.00 85.81 140 SER A CA 1
ATOM 1097 C C . SER A 1 140 ? -6.090 -3.660 0.737 1.00 85.81 140 SER A C 1
ATOM 1099 O O . SER A 1 140 ? -6.692 -4.725 0.826 1.00 85.81 140 SER A O 1
ATOM 1101 N N . LYS A 1 141 ? -5.413 -3.318 -0.367 1.00 83.31 141 LYS A N 1
ATOM 1102 C CA . LYS A 1 141 ? -5.382 -4.121 -1.604 1.00 83.31 141 LYS A CA 1
ATOM 1103 C C . LYS A 1 141 ? -4.663 -5.466 -1.476 1.00 83.31 141 LYS A C 1
ATOM 1105 O O . LYS A 1 141 ? -4.847 -6.324 -2.331 1.00 83.31 141 LYS A O 1
ATOM 1110 N N . PHE A 1 142 ? -3.833 -5.640 -0.452 1.00 82.19 142 PHE A N 1
ATOM 1111 C CA . PHE A 1 142 ? -3.106 -6.880 -0.192 1.00 82.19 142 PHE A CA 1
ATOM 1112 C C . PHE A 1 142 ? -3.800 -7.759 0.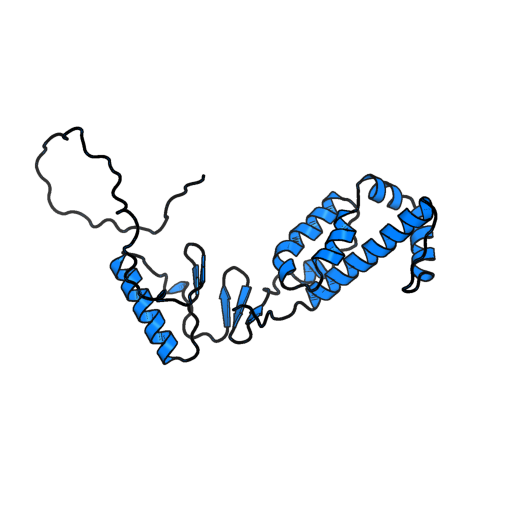858 1.00 82.19 142 PHE A C 1
ATOM 1114 O O . PHE A 1 142 ? -3.465 -8.930 1.005 1.00 82.19 142 PHE A O 1
ATOM 1121 N N . ILE A 1 143 ? -4.768 -7.213 1.593 1.00 85.56 143 ILE A N 1
ATOM 1122 C CA . ILE A 1 143 ? -5.486 -7.924 2.646 1.00 85.56 143 ILE A CA 1
ATOM 1123 C C . ILE A 1 143 ? -6.776 -8.487 2.051 1.00 85.56 143 ILE A C 1
ATOM 1125 O O . ILE A 1 143 ? -7.736 -7.766 1.783 1.00 85.56 143 ILE A O 1
ATOM 1129 N N . GLU A 1 144 ? -6.821 -9.801 1.876 1.00 85.81 144 GLU A N 1
ATOM 1130 C CA . GLU A 1 144 ? -8.050 -10.492 1.490 1.00 85.81 144 GLU A CA 1
ATOM 1131 C C . GLU A 1 144 ? -9.149 -10.269 2.542 1.00 85.81 144 GLU A C 1
ATOM 1133 O O . GLU A 1 144 ? -8.898 -10.369 3.750 1.00 85.81 144 GLU A O 1
ATOM 1138 N N . ASP A 1 145 ? -10.366 -9.986 2.076 1.00 89.75 145 ASP A N 1
ATOM 1139 C CA . ASP A 1 145 ? -11.539 -9.644 2.889 1.00 89.75 145 ASP A CA 1
ATOM 1140 C C . ASP A 1 145 ? -11.383 -8.376 3.740 1.00 89.75 145 ASP A C 1
ATOM 1142 O O . ASP A 1 145 ? -12.134 -8.180 4.698 1.00 89.75 145 ASP A O 1
ATOM 1146 N N . TYR A 1 146 ? -10.446 -7.479 3.398 1.00 90.56 146 TYR A N 1
ATOM 1147 C CA . TYR A 1 146 ? -10.241 -6.222 4.130 1.00 90.56 146 TYR A CA 1
ATOM 1148 C C . TYR A 1 146 ? -11.554 -5.488 4.408 1.00 90.56 146 TYR A C 1
ATOM 1150 O O . TYR A 1 146 ? -11.812 -5.096 5.542 1.00 90.56 146 TYR A O 1
ATOM 1158 N N . ALA A 1 147 ? -12.404 -5.349 3.386 1.00 91.56 147 ALA A N 1
ATOM 1159 C CA . ALA A 1 147 ? -13.676 -4.645 3.495 1.00 91.56 147 ALA A CA 1
ATOM 1160 C C . ALA A 1 147 ? -14.616 -5.276 4.536 1.00 91.56 147 ALA A C 1
ATOM 1162 O O . ALA A 1 147 ? -15.296 -4.543 5.248 1.00 91.56 147 ALA A O 1
ATOM 1163 N N . ILE A 1 148 ? -14.618 -6.608 4.670 1.00 92.38 148 ILE A N 1
ATOM 1164 C CA . ILE A 1 148 ? -15.457 -7.327 5.638 1.00 92.38 148 ILE A CA 1
ATOM 1165 C C . ILE A 1 148 ? -15.005 -6.988 7.059 1.00 92.38 148 ILE A C 1
ATOM 1167 O O . ILE A 1 148 ? -15.811 -6.559 7.884 1.00 92.38 148 ILE A O 1
ATOM 1171 N N . TYR A 1 149 ? -13.706 -7.109 7.341 1.00 92.94 149 TYR A N 1
ATOM 1172 C CA . TYR A 1 149 ? -13.180 -6.791 8.670 1.00 92.94 149 TYR A CA 1
ATOM 1173 C C . TYR A 1 149 ? -13.269 -5.294 8.987 1.00 92.94 149 TYR A C 1
ATOM 1175 O O . TYR A 1 149 ? -13.612 -4.916 10.107 1.00 92.94 149 TYR A O 1
ATOM 1183 N N . ALA A 1 150 ? -12.980 -4.433 8.009 1.00 92.75 150 ALA A N 1
ATOM 1184 C CA . ALA A 1 150 ? -13.045 -2.987 8.172 1.00 92.75 150 ALA A CA 1
ATOM 1185 C C . ALA A 1 150 ? -14.483 -2.516 8.427 1.00 92.75 150 ALA A C 1
ATOM 1187 O O . ALA A 1 150 ? -14.681 -1.658 9.284 1.00 92.75 150 ALA A O 1
ATOM 1188 N N . ALA A 1 151 ? -15.487 -3.102 7.764 1.00 93.44 151 ALA A N 1
ATOM 1189 C CA . ALA A 1 151 ? -16.897 -2.777 7.987 1.00 93.44 151 ALA A CA 1
ATOM 1190 C C . ALA A 1 151 ? -17.304 -2.971 9.456 1.00 93.44 151 ALA A C 1
ATOM 1192 O O . ALA A 1 151 ? -17.876 -2.060 10.055 1.00 93.44 151 ALA A O 1
ATOM 1193 N N . VAL A 1 152 ? -16.907 -4.092 10.073 1.00 93.62 152 VAL A N 1
ATOM 1194 C CA . VAL A 1 152 ? -17.165 -4.357 11.502 1.00 93.62 152 VAL A CA 1
ATOM 1195 C C . VAL A 1 152 ? -16.567 -3.261 12.393 1.00 93.62 152 VAL A C 1
ATOM 1197 O O . VAL A 1 152 ? -17.166 -2.868 13.394 1.00 93.62 152 VAL A O 1
ATOM 1200 N N . LEU A 1 153 ? -15.391 -2.742 12.034 1.00 93.25 153 LEU A N 1
ATOM 1201 C CA . LEU A 1 153 ? -14.720 -1.683 12.788 1.00 93.25 153 LEU A CA 1
ATOM 1202 C C . LEU A 1 153 ? -15.319 -0.292 12.524 1.00 93.25 153 LEU A C 1
ATOM 1204 O O . LEU A 1 153 ? -15.379 0.522 13.447 1.00 93.25 153 LEU A O 1
ATOM 1208 N N . TYR A 1 154 ? -15.811 -0.025 11.311 1.00 92.75 154 TYR A N 1
ATOM 1209 C CA . TYR A 1 154 ? -16.521 1.213 10.972 1.00 92.75 154 TYR A CA 1
ATOM 1210 C C . TYR A 1 154 ? -17.882 1.334 11.670 1.00 92.75 154 TYR A C 1
ATOM 1212 O O . TYR A 1 154 ? -18.345 2.447 11.915 1.00 92.75 154 TYR A O 1
ATOM 1220 N N . GLU A 1 155 ? -18.515 0.219 12.039 1.00 91.25 155 GLU A N 1
ATOM 1221 C CA . GLU A 1 155 ? -19.773 0.224 12.797 1.00 91.25 155 GLU A CA 1
ATOM 1222 C C . GLU A 1 155 ? -19.631 0.705 14.252 1.00 91.25 155 GLU A C 1
ATOM 1224 O O . GLU A 1 155 ? -20.642 0.936 14.939 1.00 91.25 155 GLU A O 1
ATOM 1229 N N . LEU A 1 156 ? -18.400 0.829 14.753 1.00 89.94 156 LEU A N 1
ATOM 1230 C CA . LEU A 1 156 ? -18.138 1.327 16.096 1.00 89.94 156 LEU A CA 1
ATOM 1231 C C . LEU A 1 156 ? -18.431 2.828 16.183 1.00 89.94 156 LEU A C 1
ATOM 1233 O O . LEU A 1 156 ? -18.105 3.614 15.300 1.00 89.94 156 LEU A O 1
ATOM 1237 N N . ARG A 1 157 ? -19.038 3.240 17.297 1.00 90.12 157 ARG A N 1
ATOM 1238 C CA . ARG A 1 157 ? -19.418 4.636 17.567 1.00 90.12 157 ARG A CA 1
ATOM 1239 C C . ARG A 1 157 ? -18.847 5.085 18.903 1.00 90.12 157 ARG A C 1
ATOM 1241 O O . ARG A 1 157 ? -18.587 4.248 19.767 1.00 90.12 157 ARG A O 1
ATOM 1248 N N . GLU A 1 158 ? -18.730 6.394 19.115 1.00 87.56 158 GLU A N 1
ATOM 1249 C CA . GLU A 1 158 ? -18.206 6.959 20.372 1.00 87.56 158 GLU A CA 1
ATOM 1250 C C . GLU A 1 158 ? -18.939 6.440 21.613 1.00 87.56 158 GLU A C 1
ATOM 1252 O O . GLU A 1 158 ? -18.305 6.051 22.592 1.00 87.56 158 GLU A O 1
ATOM 1257 N N . VAL A 1 159 ? -20.271 6.331 21.539 1.00 85.50 159 VAL A N 1
ATOM 1258 C CA . VAL A 1 159 ? -21.106 5.767 22.614 1.00 85.50 159 VAL A CA 1
ATOM 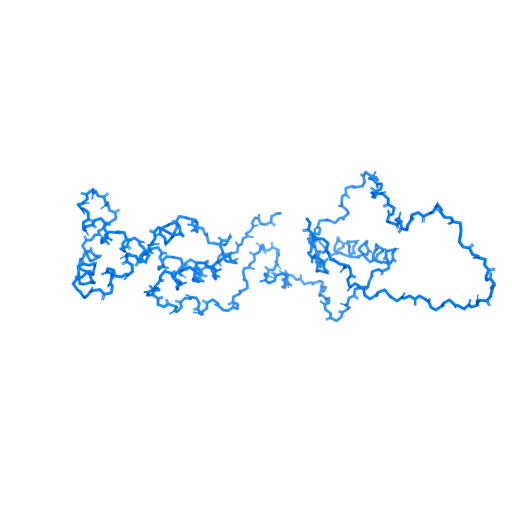1259 C C . VAL A 1 159 ? -20.716 4.336 22.979 1.00 85.50 159 VAL A C 1
ATOM 1261 O O . VAL A 1 159 ? -20.767 3.956 24.146 1.00 85.50 159 VAL A O 1
ATOM 1264 N N . GLY A 1 160 ? -20.283 3.547 21.995 1.00 83.50 160 GLY A N 1
ATOM 1265 C CA . GLY A 1 160 ? -19.800 2.197 22.228 1.00 83.50 160 GLY A CA 1
ATOM 1266 C C . GLY A 1 160 ? -18.477 2.209 22.992 1.00 83.50 160 GLY A C 1
ATOM 1267 O O . GLY A 1 160 ? -18.323 1.455 23.951 1.00 83.50 160 GLY A O 1
ATOM 1268 N N . PHE A 1 161 ? -17.526 3.052 22.580 1.00 85.38 161 PHE A N 1
ATOM 1269 C CA . PHE A 1 161 ? -16.233 3.164 23.263 1.00 85.38 161 PHE A CA 1
ATOM 1270 C C . PHE A 1 161 ? -16.407 3.636 24.711 1.00 85.38 161 PHE A C 1
ATOM 1272 O O . PHE A 1 161 ? -15.788 3.085 25.618 1.00 85.38 161 PHE A O 1
ATOM 1279 N N . ALA A 1 162 ? -17.315 4.586 24.953 1.00 83.62 162 ALA A N 1
ATOM 1280 C CA . ALA A 1 162 ? -17.657 5.030 26.302 1.00 83.62 162 ALA A CA 1
ATOM 1281 C C . ALA A 1 162 ? -18.257 3.901 27.164 1.00 83.62 162 ALA A C 1
ATOM 1283 O O . ALA A 1 162 ? -17.967 3.816 28.358 1.00 83.62 162 ALA A O 1
ATOM 1284 N N . ALA A 1 163 ? -19.068 3.017 26.571 1.00 81.94 163 ALA A N 1
ATOM 1285 C CA . ALA A 1 163 ? -19.626 1.859 27.267 1.00 81.94 163 ALA A CA 1
ATOM 1286 C C . ALA A 1 163 ? -18.549 0.823 27.637 1.00 81.94 163 ALA A C 1
ATOM 1288 O O . ALA A 1 163 ? -18.568 0.316 28.755 1.00 81.94 163 ALA A O 1
ATOM 1289 N N . MET A 1 164 ? -17.577 0.555 26.756 1.00 77.25 164 MET A N 1
ATOM 1290 C CA . MET A 1 164 ? -16.478 -0.382 27.045 1.00 77.25 164 MET A CA 1
ATOM 1291 C C . MET A 1 164 ? -15.529 0.073 28.148 1.00 77.25 164 MET A C 1
ATOM 1293 O O . MET A 1 164 ? -14.945 -0.767 28.831 1.00 77.25 164 MET A O 1
ATOM 1297 N N . SER A 1 165 ? -15.354 1.382 28.334 1.00 77.69 165 SER A N 1
ATOM 1298 C CA . SER A 1 165 ? -14.498 1.909 29.402 1.00 77.69 165 SER A CA 1
ATOM 1299 C C . SER A 1 165 ? -15.016 1.563 30.804 1.00 77.69 165 SER A C 1
ATOM 1301 O O . SER A 1 165 ? -14.280 1.708 31.780 1.00 77.69 165 SER A O 1
ATOM 1303 N N . LYS A 1 166 ? -16.263 1.084 30.929 1.00 82.75 166 LYS A N 1
ATOM 1304 C CA . LYS A 1 166 ? -16.832 0.635 32.200 1.00 82.75 166 LYS A CA 1
ATOM 1305 C C . LYS A 1 166 ? -16.324 -0.770 32.568 1.00 82.75 166 LYS A C 1
ATOM 1307 O O . LYS A 1 166 ? -16.413 -1.688 31.749 1.00 82.75 166 LYS A O 1
ATOM 1312 N N . PRO A 1 167 ? -15.863 -0.986 33.814 1.00 81.00 167 PRO A N 1
ATOM 1313 C CA . PRO A 1 167 ? -15.294 -2.266 34.239 1.00 81.00 167 PRO A CA 1
ATOM 1314 C C . PRO A 1 167 ? -16.297 -3.427 34.164 1.00 81.00 167 PRO A C 1
ATOM 1316 O O . PRO A 1 167 ? -15.928 -4.529 33.772 1.00 81.00 167 PRO A O 1
ATOM 1319 N N . GLU A 1 168 ? -17.575 -3.178 34.456 1.00 81.25 168 GLU A N 1
ATOM 1320 C CA . GLU A 1 168 ? -18.648 -4.183 34.381 1.00 81.25 168 GLU A CA 1
ATOM 1321 C C . GLU A 1 168 ? -18.836 -4.733 32.961 1.00 81.25 168 GLU A C 1
ATOM 1323 O O . GLU A 1 168 ? -18.927 -5.943 32.755 1.00 81.25 168 GLU A O 1
ATOM 1328 N N . THR A 1 169 ? -18.855 -3.842 31.967 1.00 77.81 169 THR A N 1
ATOM 1329 C CA . THR A 1 169 ? -18.984 -4.203 30.551 1.00 77.81 169 THR A CA 1
ATOM 1330 C C . THR A 1 169 ? -17.762 -4.985 30.077 1.00 77.81 169 THR A C 1
ATOM 1332 O O . THR A 1 169 ? -17.904 -5.992 29.387 1.00 77.81 169 THR A O 1
ATOM 1335 N N . ARG A 1 170 ? -16.558 -4.587 30.508 1.00 75.00 170 ARG A N 1
ATOM 1336 C CA . ARG A 1 170 ? -15.315 -5.289 30.165 1.00 75.00 170 ARG A CA 1
ATOM 1337 C C . ARG A 1 170 ? -15.305 -6.732 30.677 1.00 75.00 170 ARG A C 1
ATOM 1339 O O . ARG A 1 170 ? -14.994 -7.640 29.909 1.00 75.00 170 ARG A O 1
ATOM 1346 N N . SER A 1 171 ? -15.698 -6.947 31.933 1.00 78.81 171 SER A N 1
ATOM 1347 C CA . SER A 1 171 ? -15.789 -8.290 32.521 1.00 78.81 171 SER A CA 1
ATOM 1348 C C . SER A 1 171 ? -16.820 -9.165 31.802 1.00 78.81 171 SER A C 1
ATOM 1350 O O . SER A 1 171 ? -16.570 -10.344 31.556 1.00 78.81 171 SER A O 1
ATOM 1352 N N . ARG A 1 172 ? -17.962 -8.590 31.403 1.00 79.00 172 ARG A N 1
ATOM 1353 C CA . ARG A 1 172 ? -18.994 -9.302 30.633 1.00 79.00 172 ARG A CA 1
ATOM 1354 C C . ARG A 1 172 ? -18.504 -9.738 29.255 1.00 79.00 172 ARG A C 1
ATOM 1356 O O . ARG A 1 172 ? -18.676 -10.902 28.906 1.00 79.00 172 ARG A O 1
ATOM 1363 N N . ILE A 1 173 ? -17.867 -8.833 28.508 1.00 76.88 173 ILE A N 1
ATOM 1364 C CA . ILE A 1 173 ? -17.305 -9.132 27.182 1.00 76.88 173 ILE A CA 1
ATOM 1365 C C . ILE A 1 173 ? -16.254 -10.240 27.287 1.00 76.88 173 ILE A C 1
ATOM 1367 O O . ILE A 1 173 ? -16.257 -11.154 26.470 1.00 76.88 173 ILE A O 1
ATOM 1371 N N . GLN A 1 174 ? -15.386 -10.198 28.302 1.00 77.19 174 GLN A N 1
ATOM 1372 C CA . GLN A 1 174 ? -14.340 -11.206 28.484 1.00 77.19 174 GLN A CA 1
ATOM 1373 C C . GLN A 1 174 ? -14.915 -12.598 28.787 1.00 77.19 174 GLN A C 1
ATOM 1375 O O . GLN A 1 174 ? -14.464 -13.585 28.208 1.00 77.19 174 GLN A O 1
ATOM 1380 N N . ASN A 1 175 ? -15.947 -12.675 29.631 1.00 77.69 175 ASN A N 1
ATOM 1381 C CA . ASN A 1 175 ? -16.636 -13.933 29.929 1.00 77.69 175 ASN A CA 1
ATOM 1382 C C . ASN A 1 175 ? -17.392 -14.477 28.707 1.00 77.69 175 ASN A C 1
ATOM 1384 O O . ASN A 1 175 ? -17.362 -15.676 28.447 1.00 77.69 175 ASN A O 1
ATOM 1388 N N . LEU A 1 176 ? -18.046 -13.600 27.940 1.00 75.56 176 LEU A N 1
ATOM 1389 C CA . LEU A 1 176 ? -18.786 -13.988 26.740 1.00 75.56 176 LEU A CA 1
ATOM 1390 C C . LEU A 1 176 ? -17.843 -14.427 25.609 1.00 75.56 176 LEU A C 1
ATOM 1392 O O . LEU A 1 176 ? -18.119 -15.414 24.936 1.00 75.56 176 LEU A O 1
ATOM 1396 N N . ALA A 1 177 ? -16.699 -13.762 25.441 1.00 73.38 177 ALA A N 1
ATOM 1397 C CA . ALA A 1 177 ? -15.677 -14.148 24.468 1.00 73.38 177 ALA A CA 1
ATOM 1398 C C . ALA A 1 177 ? -15.107 -15.552 24.733 1.00 73.38 177 ALA A C 1
ATOM 1400 O O . ALA A 1 177 ? -14.752 -16.249 23.790 1.00 73.38 177 ALA A O 1
ATOM 1401 N N . ALA A 1 178 ? -15.047 -15.980 25.998 1.00 74.31 178 ALA A N 1
ATOM 1402 C CA . ALA A 1 178 ? -14.642 -17.337 26.362 1.00 74.31 178 ALA A CA 1
ATOM 1403 C C . ALA A 1 178 ? -15.729 -18.396 26.083 1.00 74.31 178 ALA A C 1
ATOM 1405 O O . ALA A 1 178 ? -15.413 -19.580 26.007 1.00 74.31 178 ALA A O 1
ATOM 1406 N N . ALA A 1 179 ? -16.994 -17.982 25.949 1.00 68.88 179 ALA A N 1
ATOM 1407 C CA . ALA A 1 179 ? -18.148 -18.871 25.804 1.00 68.88 179 ALA A CA 1
ATOM 1408 C C . ALA A 1 179 ? -18.663 -19.003 24.357 1.00 68.88 179 ALA A C 1
ATOM 1410 O O . ALA A 1 179 ? -19.268 -20.018 24.021 1.00 68.88 179 ALA A O 1
ATOM 1411 N N . VAL A 1 180 ? -18.454 -17.995 23.504 1.00 63.91 180 VAL A N 1
ATOM 1412 C CA . VAL A 1 180 ? -18.976 -17.969 22.126 1.00 63.91 180 VAL A CA 1
ATOM 1413 C C . VAL A 1 180 ? -18.019 -18.694 21.165 1.00 63.91 180 VAL A C 1
ATOM 1415 O O . VAL A 1 180 ? -16.964 -18.168 20.812 1.00 63.91 180 VAL A O 1
ATOM 1418 N N . GLY A 1 181 ? -18.409 -19.902 20.739 1.00 60.28 181 GLY A N 1
ATOM 1419 C CA . GLY A 1 181 ? -17.941 -20.555 19.504 1.00 60.28 181 GLY A CA 1
ATOM 1420 C C . GLY A 1 181 ? -18.624 -19.978 18.249 1.00 60.28 181 GLY A C 1
ATOM 1421 O O . GLY A 1 181 ? -19.461 -19.092 18.368 1.00 60.28 181 GLY A O 1
ATOM 1422 N N . ASP A 1 182 ? -18.252 -20.449 17.051 1.00 47.88 182 ASP A N 1
ATOM 1423 C CA . ASP A 1 182 ? -18.466 -19.777 15.744 1.00 47.88 182 ASP A CA 1
ATOM 1424 C C . ASP A 1 182 ? -19.927 -19.573 15.263 1.00 47.88 182 ASP A C 1
ATOM 1426 O O . ASP A 1 182 ? -20.128 -18.935 14.232 1.00 47.88 182 ASP A O 1
ATOM 1430 N N . ASP A 1 183 ? -20.946 -20.007 16.006 1.00 48.69 183 ASP A N 1
ATOM 1431 C CA . ASP A 1 183 ? -22.359 -19.845 15.634 1.00 48.69 183 ASP A CA 1
ATOM 1432 C C . ASP A 1 183 ? -23.046 -18.776 16.502 1.00 48.69 183 ASP A C 1
ATOM 1434 O O . ASP A 1 183 ? -22.997 -18.826 17.733 1.00 48.69 183 ASP A O 1
ATOM 1438 N N . VAL A 1 184 ? -23.696 -17.785 15.873 1.00 50.66 184 VAL A N 1
ATOM 1439 C CA . VAL A 1 184 ? -24.377 -16.684 16.580 1.00 50.66 184 VAL A CA 1
ATOM 1440 C C . VAL A 1 184 ? -25.857 -16.616 16.204 1.00 50.66 184 VAL A C 1
ATOM 1442 O O . VAL A 1 184 ? -26.194 -16.150 15.118 1.00 50.66 184 VAL A O 1
ATOM 1445 N N . GLU A 1 185 ? -26.724 -16.991 17.148 1.00 43.56 185 GLU A N 1
ATOM 1446 C CA . GLU A 1 185 ? -28.159 -16.670 17.153 1.00 43.56 185 GLU A CA 1
ATOM 1447 C C . GLU A 1 185 ? -28.487 -15.502 18.106 1.00 43.56 185 GLU A C 1
ATOM 1449 O O . GLU A 1 185 ? -27.732 -15.177 19.026 1.00 43.56 185 GLU A O 1
ATOM 1454 N N . GLU A 1 186 ? -29.611 -14.839 17.817 1.00 47.56 186 GLU A N 1
ATOM 1455 C CA . GLU A 1 186 ? -30.098 -13.573 18.381 1.00 47.56 186 GLU A CA 1
ATOM 1456 C C . GLU A 1 186 ? -30.085 -13.483 19.916 1.00 47.56 186 GLU A C 1
ATOM 1458 O O . GLU A 1 186 ? -30.653 -14.308 20.629 1.00 47.56 186 GLU A O 1
ATOM 1463 N N . ALA A 1 187 ? -29.517 -12.386 20.430 1.00 50.12 187 ALA A N 1
ATOM 1464 C CA . ALA A 1 187 ? -29.502 -12.045 21.850 1.00 50.12 187 ALA A CA 1
ATOM 1465 C C . ALA A 1 187 ? -29.923 -10.579 22.072 1.00 50.12 187 ALA A C 1
ATOM 1467 O O . ALA A 1 187 ? -29.687 -9.717 21.229 1.00 50.12 187 ALA A O 1
ATOM 1468 N N . GLY A 1 188 ? -30.546 -10.282 23.220 1.00 58.72 188 GLY A N 1
ATOM 1469 C CA . GLY A 1 188 ? -31.119 -8.960 23.525 1.00 58.72 188 GLY A CA 1
ATOM 1470 C C . GLY A 1 188 ? -30.115 -7.792 23.512 1.00 58.72 188 GLY A C 1
ATOM 1471 O O . GLY A 1 188 ? -28.912 -7.994 23.619 1.00 58.72 188 GLY A O 1
ATOM 1472 N N . LYS A 1 189 ? -30.610 -6.542 23.464 1.00 58.72 189 LYS A N 1
ATOM 1473 C CA . LYS A 1 189 ? -29.833 -5.296 23.221 1.00 58.72 189 LYS A CA 1
ATOM 1474 C C . LYS A 1 189 ? -28.483 -5.170 23.949 1.00 58.72 189 LYS A C 1
ATOM 1476 O O . LYS A 1 189 ? -27.529 -4.636 23.393 1.00 58.72 189 LYS A O 1
ATOM 1481 N N . SER A 1 190 ? -28.390 -5.615 25.206 1.00 63.47 190 SER A N 1
ATOM 1482 C CA . SER A 1 190 ? -27.131 -5.556 25.964 1.00 63.47 190 SER A CA 1
ATOM 1483 C C . SER A 1 190 ? -26.144 -6.658 25.568 1.00 63.47 190 SER A C 1
ATOM 1485 O O . SER A 1 190 ? -24.948 -6.405 25.586 1.00 63.47 190 SER A O 1
ATOM 1487 N N . ALA A 1 191 ? -26.633 -7.844 25.207 1.00 70.75 191 ALA A N 1
ATOM 1488 C CA . ALA A 1 191 ? -25.822 -8.932 24.671 1.00 70.75 191 ALA A CA 1
ATOM 1489 C C . ALA A 1 191 ? -25.409 -8.651 23.217 1.00 70.75 191 ALA A C 1
ATOM 1491 O O . ALA A 1 191 ? -24.289 -8.957 22.833 1.00 70.75 191 ALA A O 1
ATOM 1492 N N . GLU A 1 192 ? -26.257 -7.984 22.431 1.00 74.19 192 GLU A N 1
ATOM 1493 C CA . GLU A 1 192 ? -25.935 -7.548 21.067 1.00 74.19 192 GLU A CA 1
ATOM 1494 C C . GLU A 1 192 ? -24.754 -6.560 21.033 1.00 74.19 192 GLU A C 1
ATOM 1496 O O . GLU A 1 192 ? -23.853 -6.675 20.198 1.00 74.19 192 GLU A O 1
ATOM 1501 N N . ALA A 1 193 ? -24.712 -5.613 21.978 1.00 73.69 193 ALA A N 1
ATOM 1502 C CA . ALA A 1 193 ? -23.580 -4.703 22.136 1.00 73.69 193 ALA A CA 1
ATOM 1503 C C . ALA A 1 193 ? -22.291 -5.452 22.520 1.00 73.69 193 ALA A C 1
ATOM 1505 O O . ALA A 1 193 ? -21.237 -5.178 21.946 1.00 73.69 193 ALA A O 1
ATOM 1506 N N . ASP A 1 194 ? -22.379 -6.417 23.439 1.00 78.88 194 ASP A N 1
ATOM 1507 C CA . ASP A 1 194 ? -21.239 -7.243 23.854 1.00 78.88 194 ASP A CA 1
ATOM 1508 C C . ASP A 1 194 ? -20.724 -8.106 22.678 1.00 78.88 194 ASP A C 1
ATOM 1510 O O . ASP A 1 194 ? -19.521 -8.145 22.413 1.00 78.88 194 ASP A O 1
ATOM 1514 N N . LEU A 1 195 ? -21.625 -8.710 21.891 1.00 81.75 195 LEU A N 1
ATOM 1515 C CA . LEU A 1 195 ? -21.298 -9.471 20.677 1.00 81.75 195 LEU A CA 1
ATOM 1516 C C . LEU A 1 195 ? -20.627 -8.603 19.606 1.00 81.75 195 LEU A C 1
ATOM 1518 O O . LEU A 1 195 ? -19.661 -9.037 18.975 1.00 81.75 195 LEU A O 1
ATOM 1522 N N . ARG A 1 196 ? -21.091 -7.362 19.412 1.00 86.12 196 ARG A N 1
ATOM 1523 C CA . ARG A 1 196 ? -20.454 -6.401 18.497 1.00 86.12 196 ARG A CA 1
ATOM 1524 C C . ARG A 1 196 ? -18.996 -6.146 18.888 1.00 86.12 196 ARG A C 1
ATOM 1526 O O . ARG A 1 196 ? -18.134 -6.104 18.013 1.00 86.12 196 ARG A O 1
ATOM 1533 N N . TRP A 1 197 ? -18.706 -6.026 20.182 1.00 86.38 197 TRP A N 1
ATOM 1534 C CA . TRP A 1 197 ? -17.339 -5.829 20.673 1.00 86.38 197 TRP A CA 1
ATOM 1535 C C . TRP A 1 197 ? -16.444 -7.042 20.473 1.00 86.38 197 TRP A C 1
ATOM 1537 O O . TRP A 1 197 ? -15.292 -6.885 20.065 1.00 86.38 197 TRP A O 1
ATOM 1547 N N . ILE A 1 198 ? -16.979 -8.243 20.684 1.00 87.62 198 ILE A N 1
ATOM 1548 C CA . ILE A 1 198 ? -16.262 -9.492 20.401 1.00 87.62 198 ILE A CA 1
ATOM 1549 C C . ILE A 1 198 ? -15.926 -9.578 18.909 1.00 87.62 198 ILE A C 1
ATOM 1551 O O . ILE A 1 198 ? -14.771 -9.811 18.544 1.00 87.62 198 ILE A O 1
ATOM 1555 N N . ARG A 1 199 ? -16.903 -9.306 18.034 1.00 90.06 199 ARG A N 1
ATOM 1556 C CA . ARG A 1 199 ? -16.699 -9.270 16.575 1.00 90.06 199 ARG A CA 1
ATOM 1557 C C . ARG A 1 199 ? -15.656 -8.226 16.174 1.00 90.06 199 ARG A C 1
ATOM 1559 O O . ARG A 1 199 ? -14.804 -8.516 15.333 1.00 90.06 199 ARG A O 1
ATOM 1566 N N . ALA A 1 200 ? -15.676 -7.047 16.794 1.00 91.75 200 ALA A N 1
ATOM 1567 C CA . ALA A 1 200 ? -14.696 -5.995 16.544 1.00 91.75 200 ALA A CA 1
ATOM 1568 C C . ALA A 1 200 ? -13.280 -6.399 16.978 1.00 91.75 200 ALA A C 1
ATOM 1570 O O . ALA A 1 200 ? -12.341 -6.228 16.203 1.00 91.75 200 ALA A O 1
ATOM 1571 N N . GLN A 1 201 ? -13.105 -6.988 18.165 1.00 90.44 201 GLN A N 1
ATOM 1572 C CA . GLN A 1 201 ? -11.797 -7.487 18.609 1.00 90.44 201 GLN A CA 1
ATOM 1573 C C . GLN A 1 201 ? -11.275 -8.612 17.709 1.00 90.44 201 GLN A C 1
ATOM 1575 O O . GLN A 1 201 ? -10.105 -8.585 17.325 1.00 90.44 201 GLN A O 1
ATOM 1580 N N . LYS A 1 202 ? -12.139 -9.559 17.314 1.00 91.44 202 LYS A N 1
ATOM 1581 C CA . LYS A 1 202 ? -11.785 -10.634 16.371 1.00 91.44 202 LYS A CA 1
ATOM 1582 C C . LYS A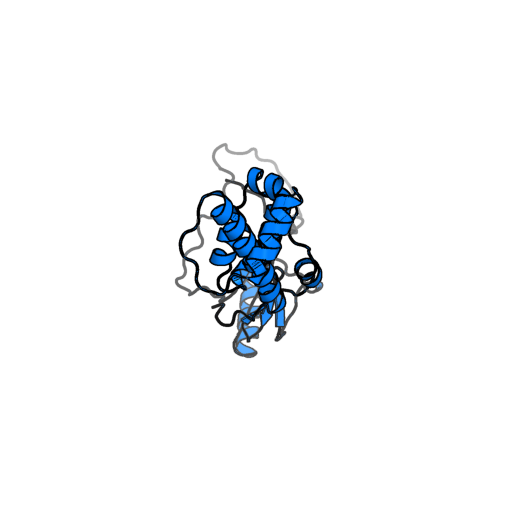 1 202 ? -11.343 -10.051 15.024 1.00 91.44 202 LYS A C 1
ATOM 1584 O O . LYS A 1 202 ? -10.287 -10.424 14.521 1.00 91.44 202 LYS A O 1
ATOM 1589 N N . SER A 1 203 ? -12.093 -9.085 14.489 1.00 93.00 203 SER A N 1
ATOM 1590 C CA . SER A 1 203 ? -11.779 -8.418 13.214 1.00 93.00 203 SER A CA 1
ATOM 1591 C C . SER A 1 203 ? -10.475 -7.624 13.280 1.00 93.00 203 SER A C 1
ATOM 1593 O O . SER A 1 203 ? -9.651 -7.720 12.375 1.00 93.00 203 SER A O 1
ATOM 1595 N N . PHE A 1 204 ? -10.243 -6.891 14.372 1.00 93.31 204 PHE A N 1
ATOM 1596 C CA . PHE A 1 204 ? -8.999 -6.156 14.603 1.00 93.31 204 PHE A CA 1
ATOM 1597 C C . PHE A 1 204 ? -7.783 -7.090 14.646 1.00 93.31 204 PHE A C 1
ATOM 1599 O O . PHE A 1 204 ? -6.805 -6.861 13.936 1.00 93.31 204 PHE A O 1
ATOM 1606 N N . SER A 1 205 ? -7.860 -8.177 15.418 1.00 91.38 205 SER A N 1
ATOM 1607 C CA . SER A 1 205 ? -6.790 -9.178 15.484 1.00 91.38 205 SER A CA 1
ATOM 1608 C C . SER A 1 205 ? -6.549 -9.842 14.129 1.00 91.38 205 SER A C 1
ATOM 1610 O O . SER A 1 205 ? -5.397 -10.002 13.728 1.00 91.38 205 SER A O 1
ATOM 1612 N N . LYS A 1 206 ? -7.617 -10.156 13.382 1.00 92.06 206 LYS A N 1
ATOM 1613 C CA . LYS A 1 206 ? -7.500 -10.766 12.054 1.00 92.06 206 LYS A CA 1
ATOM 1614 C C . LYS A 1 206 ? -6.862 -9.826 11.033 1.00 92.06 206 LYS A C 1
ATOM 1616 O O . LYS A 1 206 ? -6.022 -10.269 10.256 1.00 92.06 206 LYS A O 1
ATOM 1621 N N . LEU A 1 207 ? -7.195 -8.534 11.059 1.00 91.31 207 LEU A N 1
ATOM 1622 C CA . LEU A 1 207 ? -6.534 -7.535 10.215 1.00 91.31 207 LEU A CA 1
ATOM 1623 C C . LEU A 1 207 ? -5.042 -7.439 10.525 1.00 91.31 207 LEU A C 1
ATOM 1625 O O . LEU A 1 207 ? -4.239 -7.435 9.599 1.00 91.31 207 LEU A O 1
ATOM 1629 N N . LYS A 1 208 ? -4.656 -7.419 11.805 1.00 90.19 208 LYS A N 1
ATOM 1630 C CA . LYS A 1 208 ? -3.240 -7.398 12.197 1.00 90.19 208 LYS A CA 1
ATOM 1631 C C . LYS A 1 208 ? -2.486 -8.640 11.721 1.00 90.19 208 LYS A C 1
ATOM 1633 O O . LYS A 1 208 ? -1.385 -8.515 11.198 1.00 90.19 208 LYS A O 1
ATOM 1638 N N . GLU A 1 209 ? -3.090 -9.817 11.861 1.00 89.56 209 GLU A N 1
ATOM 1639 C CA . GLU A 1 209 ? -2.534 -11.080 11.363 1.00 89.56 209 GLU A CA 1
ATOM 1640 C C . GLU A 1 209 ? -2.361 -11.052 9.835 1.00 89.56 209 GLU A C 1
ATOM 1642 O O . GLU A 1 209 ? -1.272 -11.330 9.338 1.00 89.56 209 GLU A O 1
ATOM 1647 N N . LYS A 1 210 ? -3.399 -10.644 9.088 1.00 87.88 210 LYS A N 1
ATOM 1648 C CA . LYS A 1 210 ? -3.351 -10.587 7.618 1.00 87.88 210 LYS A CA 1
ATOM 1649 C C . LYS A 1 210 ? -2.366 -9.537 7.092 1.00 87.88 210 LYS A C 1
ATOM 1651 O O . LYS A 1 210 ? -1.725 -9.765 6.071 1.00 87.88 210 LYS A O 1
ATOM 1656 N N . VAL A 1 211 ? -2.219 -8.411 7.790 1.00 85.06 211 VAL A N 1
ATOM 1657 C CA . VAL A 1 211 ? -1.201 -7.387 7.495 1.00 85.06 211 VAL A CA 1
ATOM 1658 C C . VAL A 1 211 ? 0.207 -7.926 7.760 1.00 85.06 211 VAL A C 1
ATOM 1660 O O . VAL A 1 211 ? 1.121 -7.662 6.983 1.00 85.06 211 VAL A O 1
ATOM 1663 N N . ALA A 1 212 ? 0.402 -8.729 8.807 1.00 82.56 212 ALA A N 1
ATOM 1664 C CA . ALA A 1 212 ? 1.690 -9.376 9.057 1.00 82.56 212 ALA A CA 1
ATOM 1665 C C . ALA A 1 212 ? 2.041 -10.398 7.963 1.00 82.56 212 ALA A C 1
ATOM 1667 O O . ALA A 1 212 ? 3.194 -10.495 7.549 1.00 82.56 212 ALA A O 1
ATOM 1668 N N . SER A 1 213 ? 1.045 -11.136 7.467 1.00 78.19 213 SER A N 1
ATOM 1669 C CA . SER A 1 213 ? 1.214 -12.156 6.427 1.00 78.19 213 SER A CA 1
ATOM 1670 C C . SER A 1 213 ? 1.075 -11.613 4.999 1.00 78.19 213 SER A C 1
ATOM 1672 O O . SER A 1 213 ? 0.803 -12.404 4.095 1.00 78.19 213 SER A O 1
ATOM 1674 N N . THR A 1 214 ? 1.172 -10.288 4.806 1.00 67.12 214 THR A N 1
ATOM 1675 C CA . THR A 1 214 ? 0.778 -9.600 3.564 1.00 67.12 214 THR A CA 1
ATOM 1676 C C . THR A 1 214 ? 1.313 -10.326 2.315 1.00 67.12 214 THR A C 1
ATOM 1678 O O . THR A 1 214 ? 2.530 -10.404 2.130 1.00 67.12 214 THR A O 1
ATOM 1681 N N . PRO A 1 215 ? 0.432 -10.864 1.452 1.00 64.38 215 PRO A N 1
ATOM 1682 C CA . PRO A 1 215 ? 0.824 -11.672 0.308 1.00 64.38 215 PRO A CA 1
ATOM 1683 C C . PRO A 1 215 ? 1.318 -10.834 -0.877 1.00 64.38 215 PRO A C 1
ATOM 1685 O O . PRO A 1 215 ? 0.976 -9.663 -1.050 1.00 64.38 215 PRO A O 1
ATOM 1688 N N . ILE A 1 216 ? 2.075 -11.494 -1.754 1.00 64.38 216 ILE A N 1
ATOM 1689 C CA . ILE A 1 216 ? 2.447 -10.989 -3.079 1.00 64.38 216 ILE A CA 1
ATOM 1690 C C . ILE A 1 216 ? 1.196 -10.969 -3.968 1.00 64.38 216 ILE A C 1
ATOM 1692 O O . ILE A 1 216 ? 0.582 -12.016 -4.199 1.00 64.38 216 ILE A O 1
ATOM 1696 N N . LEU A 1 217 ? 0.839 -9.811 -4.526 1.00 68.94 217 LEU A N 1
ATOM 1697 C CA . LEU A 1 217 ? -0.229 -9.711 -5.522 1.00 68.94 217 LEU A CA 1
ATOM 1698 C C . LEU A 1 217 ? 0.300 -10.147 -6.893 1.00 68.94 217 LEU A C 1
ATOM 1700 O O . LEU A 1 217 ? 0.872 -9.354 -7.643 1.00 68.94 217 LEU A O 1
ATOM 1704 N N . ARG A 1 218 ? 0.082 -11.426 -7.219 1.00 57.34 218 ARG A N 1
ATOM 1705 C CA . ARG A 1 218 ? 0.577 -12.088 -8.444 1.00 57.34 218 ARG A CA 1
ATOM 1706 C C . ARG A 1 218 ? -0.147 -11.676 -9.730 1.00 57.34 218 ARG A C 1
ATOM 1708 O O . ARG A 1 218 ? 0.390 -11.842 -10.818 1.00 57.34 218 ARG A O 1
ATOM 1715 N N . HIS A 1 219 ? -1.361 -11.135 -9.620 1.00 53.47 219 HIS A N 1
ATOM 1716 C CA . HIS A 1 219 ? -2.197 -10.744 -10.763 1.00 53.47 219 HIS A CA 1
ATOM 1717 C C . HIS A 1 219 ? -2.284 -9.228 -10.950 1.00 53.47 219 HIS A C 1
ATOM 1719 O O . HIS A 1 219 ? -3.306 -8.709 -11.393 1.00 53.47 219 HIS A O 1
ATOM 1725 N N . PHE A 1 220 ? -1.208 -8.506 -10.637 1.00 47.38 220 PHE A N 1
ATOM 1726 C CA . PHE A 1 220 ? -1.084 -7.099 -11.008 1.00 47.38 220 PHE A CA 1
ATOM 1727 C C . PHE A 1 220 ? -0.739 -7.003 -12.509 1.00 47.38 220 PHE A C 1
ATOM 1729 O O . PHE A 1 220 ? 0.397 -6.711 -12.877 1.00 47.38 220 PHE A O 1
ATOM 1736 N N . ARG A 1 221 ? -1.699 -7.351 -13.379 1.00 39.00 221 ARG A N 1
ATOM 1737 C CA . ARG A 1 221 ? -1.603 -7.103 -14.828 1.00 39.00 221 ARG A CA 1
ATOM 1738 C C . ARG A 1 221 ? -1.850 -5.639 -15.153 1.00 39.00 221 ARG A C 1
ATOM 1740 O O . ARG A 1 221 ? -2.498 -4.940 -14.343 1.00 39.00 221 ARG A O 1
#

Radius of gyration: 27.94 Å; chains: 1; bounding box: 53×67×69 Å

Secondary structure (DSSP, 8-state):
----------------------PPPS---S--S-SS----S---S--EEEETTEEEE--SSHHHHHHHHHHHHHHHHHTTPPP-GGG---S-SEEEETTEEEETTEEEE--TTHHHHHSPPPPSSHHHHHHHHHHTTTTGGGSTTHHHHHHHHHT--HHHHHHHTSHHHHHHHHHHHHH--S------HHHHHHHHHHHHHHHHHHHHHHHHT---BTT--

pLDDT: mean 72.45, std 20.64, range [19.58, 94.44]

Sequence (221 aa):
MLDNALYGFTRIPQLEGDPVLKQPDPETSPDLIPSEPKDDGKKSVLGRRSYIDDILITAESWDHLCNRVEGLLDVCDEWNLSISVVKSFWGKDQVEYLGHKVSSHGLEANPKDLSALTDLPFPGSLRAMQSFLGSLNYYSKFIEDYAIYAAVLYELREVGFAAMSKPETRSRIQNLAAAVGDDVEEAGKSAEADLRWIRAQKSFSKLKEKVASTPILRHFR

InterPro domains:
  IPR043128 Reverse transcriptase/Diguanylate cyclase domain [G3DSA:3.30.70.270] (40-108)
  IPR043128 Reverse transcriptase/Diguanylate cyclase domain [G3DSA:3.30.70.270] (114-221)
  IPR043502 DNA/RNA polymerase superfamily [SSF56672] (50-179)
  IPR051320 Viral Replication and Maturation Polyprotein [PTHR33064] (1-220)

Organism: NCBI:txid129364

Foldseek 3Di:
DDDDDDPDPPPDDPDPDDDDDDDDDPDDDPDPPPPDDPPPVDDPLAPWDDDRLFIDGDDPDPVRQVVSVVVVVVVCVVVVHDDDPVPDDPDDQWDQGPQWIQHLQAIHHDCVCLVVLLPDDDDLALVSLVVSLVVCPSLQVQFPPSVVLVVLSVPDDRVLSVVCVDPVLVVVLVVVLVVDDDDDDDDDPSVVSSVSVSSNVVSSNSSSVRSVVRDGPRPPD